Protein AF-A0A4P5VXC1-F1 (afdb_monomer)

Mean predicted aligned error: 10.01 Å

Secondary structure (DSSP, 8-state):
--------------TTSHHHHHHHHHHHHHHHHHHHHHHHHHHHHHHHHHHHHHHHHHHHHHHHHH--SSHHHHHHHHHHHHHHHTT-EETTEE--TTTTTGGGTEEEEEEETTEEEE--SSGGG--EEEEEEEEEEEE-SSHHHHH---EEEEEEEEEEE-S-BSEESS-EEEEEEGGGSPPSSS-TT-------SSS--S-EEEEESSSPP-HHHHHHHHSTTT--S-EETT-EEEEE----HHHHHHHHHHHHH---B--HHHH-SPPPPPTT---SSBTB-EEEEEEEEE-S--S-STT--S-EEEEEEEEEEEEEEEEEE-SSSGGG-EEEEEE--S--TT--B-------------

Foldseek 3Di:
DDDDDDDDDDPDPPPPCPVVVVVVVVVVVVVVLLVVLVVVLVVLLVQLLVQQQVLQAQLQQQLLALQAQDPRSNVSSLVRSQVSQQVGDGSPHRGDCVQQPHPVQKAFAAADPNDGDRDPVGSQRRFKIKGKGKDQFQARDGNCVVPVPGGHMHMYMDMDGHFAFQKFQQFQQKEFAPLLQDADPPPRFFDWQWLFPPQPGRMFGKAWAFDADDQVRNLLSLDPVRRDGMHGFQTKMFGDSDLRLNSLLSVLVVQLVAPAFDDCVQNNDDDDAAVQWNNPDQRGKDKGKHWYWYDPDPDHCRPDDRGHIGTTGQHIFIKIWGTWRSDDDRRRTTTTITTRPPDPPDGTGGHDDDHDDPPPDD

Radius of gyration: 32.58 Å; Cα contacts (8 Å, |Δi|>4): 794; chains: 1; bounding box: 129×48×76 Å

pLDDT: mean 82.81, std 16.38, range [28.0, 97.94]

Nearest PDB structures (foldseek):
  4i2a-assembly1_A  TM=2.677E-01  e=8.966E+00  Mus musculus
  3l57-assembly2_B  TM=2.452E-01  e=6.149E+00  Escherichia coli

Structure (mmCIF, N/CA/C/O backbone):
data_AF-A0A4P5VXC1-F1
#
_entry.id   AF-A0A4P5VXC1-F1
#
loop_
_atom_site.group_PDB
_atom_site.id
_atom_site.type_symbol
_atom_site.label_atom_id
_atom_site.label_alt_id
_atom_site.label_comp_id
_atom_site.label_asym_id
_atom_site.label_entity_id
_atom_site.label_seq_id
_atom_site.pdbx_PDB_ins_code
_atom_site.Cartn_x
_atom_site.Cartn_y
_atom_site.Cartn_z
_atom_site.occupancy
_atom_site.B_iso_or_equiv
_atom_site.auth_seq_id
_atom_site.auth_comp_id
_atom_site.auth_asym_id
_atom_site.auth_atom_id
_atom_site.pdbx_PDB_model_num
ATOM 1 N N . MET A 1 1 ? 104.446 -28.606 -35.673 1.00 43.38 1 MET A N 1
ATOM 2 C CA . MET A 1 1 ? 103.910 -27.833 -34.531 1.00 43.38 1 MET A CA 1
ATOM 3 C C . MET A 1 1 ? 102.874 -26.854 -35.060 1.00 43.38 1 MET A C 1
ATOM 5 O O . MET A 1 1 ? 103.242 -26.127 -35.965 1.00 43.38 1 MET A O 1
ATOM 9 N N . GLN A 1 2 ? 101.663 -26.865 -34.470 1.00 44.91 2 GLN A N 1
ATOM 10 C CA . GLN A 1 2 ? 100.769 -25.703 -34.234 1.00 44.91 2 GLN A CA 1
ATOM 11 C C . GLN A 1 2 ? 100.215 -24.953 -35.471 1.00 44.91 2 GLN A C 1
ATOM 13 O O . GLN A 1 2 ? 100.947 -24.654 -36.395 1.00 44.91 2 GLN A O 1
ATOM 18 N N . HIS A 1 3 ? 98.948 -24.550 -35.594 1.00 41.16 3 HIS A N 1
ATOM 19 C CA . HIS A 1 3 ? 97.736 -24.558 -34.763 1.00 41.16 3 HIS A CA 1
ATOM 20 C C . HIS A 1 3 ? 96.519 -24.480 -35.729 1.00 41.16 3 HIS A C 1
ATOM 22 O O . HIS A 1 3 ? 96.663 -23.949 -36.831 1.00 41.16 3 HIS A O 1
ATOM 28 N N . PRO A 1 4 ? 95.321 -24.968 -35.354 1.00 59.97 4 PRO A N 1
ATOM 29 C CA . PRO A 1 4 ? 94.136 -24.959 -36.213 1.00 59.97 4 PRO A CA 1
ATOM 30 C C . PRO A 1 4 ? 93.458 -23.578 -36.231 1.00 59.97 4 PRO A C 1
ATOM 32 O O . PRO A 1 4 ? 93.187 -22.989 -35.184 1.00 59.97 4 PRO A O 1
ATOM 35 N N . ALA A 1 5 ? 93.150 -23.064 -37.424 1.00 56.25 5 ALA A N 1
ATOM 36 C CA . ALA A 1 5 ? 92.448 -21.795 -37.592 1.00 56.25 5 ALA A CA 1
ATOM 37 C C . ALA A 1 5 ? 90.923 -21.972 -37.446 1.00 56.25 5 ALA A C 1
ATOM 39 O O . ALA A 1 5 ? 90.241 -22.512 -38.312 1.00 56.25 5 ALA A O 1
ATOM 40 N N . SER A 1 6 ? 90.439 -21.495 -36.298 1.00 64.44 6 SER A N 1
ATOM 41 C CA . SER A 1 6 ? 89.069 -21.158 -35.888 1.00 64.44 6 SER A CA 1
ATOM 42 C C . SER A 1 6 ? 88.021 -20.980 -37.005 1.00 64.44 6 SER A C 1
ATOM 44 O O . SER A 1 6 ? 88.058 -20.027 -37.788 1.00 64.44 6 SER A O 1
ATOM 46 N N . ALA A 1 7 ? 87.012 -21.857 -37.004 1.00 61.38 7 ALA A N 1
ATOM 47 C CA . ALA A 1 7 ? 85.788 -21.710 -37.783 1.00 61.38 7 ALA A CA 1
ATOM 48 C C . ALA A 1 7 ? 84.861 -20.663 -37.132 1.00 61.38 7 ALA A C 1
ATOM 50 O O . ALA A 1 7 ? 84.219 -20.910 -36.111 1.00 61.38 7 ALA A O 1
ATOM 51 N N . ARG A 1 8 ? 84.771 -19.474 -37.740 1.00 64.00 8 ARG A N 1
ATOM 52 C CA . ARG A 1 8 ? 83.808 -18.428 -37.360 1.00 64.00 8 ARG A CA 1
ATOM 53 C C . ARG A 1 8 ? 82.380 -18.857 -37.715 1.00 64.00 8 ARG A C 1
ATOM 55 O O . ARG A 1 8 ? 81.972 -18.781 -38.872 1.00 64.00 8 ARG A O 1
ATOM 62 N N . SER A 1 9 ? 81.613 -19.248 -36.698 1.00 67.12 9 SER A N 1
ATOM 63 C CA . SER A 1 9 ? 80.153 -19.386 -36.761 1.00 67.12 9 SER A CA 1
ATOM 64 C C . SER A 1 9 ? 79.517 -18.045 -37.146 1.00 67.12 9 SER A C 1
ATOM 66 O O . SER A 1 9 ? 79.564 -17.073 -36.389 1.00 67.12 9 SER A O 1
ATOM 68 N N . ARG A 1 10 ? 78.950 -17.967 -38.356 1.00 66.19 10 ARG A N 1
ATOM 69 C CA . ARG A 1 10 ? 78.142 -16.825 -38.798 1.00 66.19 10 ARG A CA 1
ATOM 70 C C . ARG A 1 10 ? 76.773 -16.932 -38.134 1.00 66.19 10 ARG A C 1
ATOM 72 O O . ARG A 1 10 ? 75.931 -17.720 -38.553 1.00 66.19 10 ARG A O 1
ATOM 79 N N . ILE A 1 11 ? 76.547 -16.121 -37.105 1.00 66.19 11 ILE A N 1
ATOM 80 C CA . ILE A 1 11 ? 75.220 -15.929 -36.519 1.00 66.19 11 ILE A CA 1
ATOM 81 C C . ILE A 1 11 ? 74.349 -15.253 -37.584 1.00 66.19 11 ILE A C 1
ATOM 83 O O . ILE A 1 11 ? 74.486 -14.060 -37.852 1.00 66.19 11 ILE A O 1
ATOM 87 N N . HIS A 1 12 ? 73.473 -16.022 -38.231 1.00 62.75 12 HIS A N 1
ATOM 88 C CA . HIS A 1 12 ? 72.471 -15.466 -39.133 1.00 62.75 12 HIS A CA 1
ATOM 89 C C . HIS A 1 12 ? 71.509 -14.570 -38.334 1.00 62.75 12 HIS A C 1
ATOM 91 O O . HIS A 1 12 ? 70.908 -15.042 -37.362 1.00 62.75 12 HIS A O 1
ATOM 97 N N . PRO A 1 13 ? 71.323 -13.292 -38.713 1.00 61.12 13 PRO A N 1
ATOM 98 C CA . PRO A 1 13 ? 70.395 -12.413 -38.022 1.00 61.12 13 PRO A CA 1
ATOM 99 C C . PRO A 1 13 ? 68.975 -12.961 -38.194 1.00 61.12 13 PRO A C 1
ATOM 101 O O . PRO A 1 13 ? 68.445 -13.033 -39.303 1.00 61.12 13 PRO A O 1
ATOM 104 N N . ARG A 1 14 ? 68.346 -13.359 -37.083 1.00 59.34 14 ARG A N 1
ATOM 105 C CA . ARG A 1 14 ? 66.947 -13.809 -37.008 1.00 59.34 14 ARG A CA 1
ATOM 106 C C . ARG A 1 14 ? 65.987 -12.632 -37.265 1.00 59.34 14 ARG A C 1
ATOM 108 O O . ARG A 1 14 ? 65.237 -12.230 -36.387 1.00 59.34 14 ARG A O 1
ATOM 115 N N . ARG A 1 15 ? 65.986 -12.074 -38.478 1.00 58.31 15 ARG A N 1
ATOM 116 C CA . ARG A 1 15 ? 65.152 -10.924 -38.889 1.00 58.31 15 ARG A CA 1
ATOM 117 C C . ARG A 1 15 ? 63.722 -11.288 -39.326 1.00 58.31 15 ARG A C 1
ATOM 119 O O . ARG A 1 15 ? 62.987 -10.423 -39.773 1.00 58.31 15 ARG A O 1
ATOM 126 N N . ARG A 1 16 ? 63.296 -12.552 -39.189 1.00 58.03 16 ARG A N 1
ATOM 127 C CA . ARG A 1 16 ? 62.010 -13.057 -39.725 1.00 58.03 16 ARG A CA 1
ATOM 128 C C . ARG A 1 16 ? 60.884 -13.300 -38.708 1.00 58.03 16 ARG A C 1
ATOM 130 O O . ARG A 1 16 ? 59.839 -13.794 -39.105 1.00 58.03 16 ARG A O 1
ATOM 137 N N . ARG A 1 17 ? 61.048 -12.964 -37.420 1.00 61.97 17 ARG A N 1
ATOM 138 C CA . ARG A 1 17 ? 59.999 -13.201 -36.394 1.00 61.97 17 ARG A CA 1
ATOM 139 C C . ARG A 1 17 ? 59.230 -11.955 -35.936 1.00 61.97 17 ARG A C 1
ATOM 141 O O . ARG A 1 17 ? 58.190 -12.102 -35.310 1.00 61.97 17 ARG A O 1
ATOM 148 N N . GLN A 1 18 ? 59.688 -10.749 -36.275 1.00 71.69 18 GLN A N 1
ATOM 149 C CA . GLN A 1 18 ? 59.057 -9.504 -35.808 1.00 71.69 18 GLN A CA 1
ATOM 150 C C . GLN A 1 18 ? 57.679 -9.248 -36.448 1.00 71.69 18 GLN A C 1
ATOM 152 O O . GLN A 1 18 ? 56.786 -8.750 -35.774 1.00 71.69 18 GLN A O 1
ATOM 157 N N . GLY A 1 19 ? 57.464 -9.671 -37.701 1.00 81.62 19 GLY A N 1
ATOM 158 C CA . GLY A 1 19 ? 56.170 -9.499 -38.380 1.00 81.62 19 GLY A CA 1
ATOM 159 C C . GLY A 1 19 ? 55.038 -10.340 -37.780 1.00 81.62 19 GLY A C 1
ATOM 160 O O . GLY A 1 19 ? 53.919 -9.860 -37.649 1.00 81.62 19 GLY A O 1
ATOM 161 N N . SER A 1 20 ? 55.333 -11.569 -37.341 1.00 85.00 20 SER A N 1
ATOM 162 C CA . SER A 1 20 ? 54.317 -12.446 -36.742 1.00 85.00 20 SER A CA 1
ATOM 163 C C . SER A 1 20 ? 53.831 -11.934 -35.385 1.00 85.00 20 SER A C 1
ATOM 165 O O . SER A 1 20 ? 52.662 -12.106 -35.065 1.00 85.00 20 SER A O 1
ATOM 167 N N . ILE A 1 21 ? 54.709 -11.308 -34.595 1.00 90.38 21 ILE A N 1
ATOM 168 C CA . ILE A 1 21 ? 54.348 -10.774 -33.274 1.00 90.38 21 ILE A CA 1
ATOM 169 C C . ILE A 1 21 ? 53.408 -9.577 -33.430 1.00 90.38 21 ILE A C 1
ATOM 171 O O . ILE A 1 21 ? 52.409 -9.504 -32.725 1.00 90.38 21 ILE A O 1
ATOM 175 N N . LEU A 1 22 ? 53.677 -8.681 -34.387 1.00 91.88 22 LEU A N 1
ATOM 176 C CA . LEU A 1 22 ? 52.815 -7.523 -34.639 1.00 91.88 22 LEU A CA 1
ATOM 177 C C . LEU A 1 22 ? 51.395 -7.933 -35.041 1.00 91.88 22 LEU A C 1
ATOM 179 O O . LEU A 1 22 ? 50.440 -7.354 -34.536 1.00 91.88 22 LEU A O 1
ATOM 183 N N . ILE A 1 23 ? 51.255 -8.956 -35.889 1.00 93.94 23 ILE A N 1
ATOM 184 C CA . ILE A 1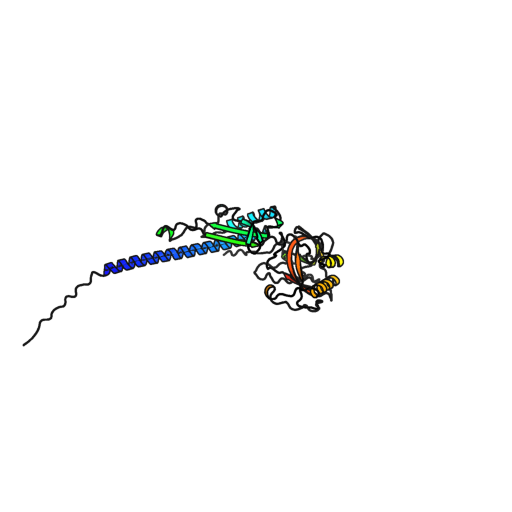 23 ? 49.937 -9.468 -36.292 1.00 93.94 23 ILE A CA 1
ATOM 185 C C . ILE A 1 23 ? 49.191 -10.041 -35.081 1.00 93.94 23 ILE A C 1
ATOM 187 O O . ILE A 1 23 ? 48.030 -9.704 -34.868 1.00 93.94 23 ILE A O 1
ATOM 191 N N . VAL A 1 24 ? 49.856 -10.857 -34.255 1.00 94.50 24 VAL A N 1
ATOM 192 C CA . VAL A 1 24 ? 49.233 -11.441 -33.053 1.00 94.50 24 VAL A CA 1
ATOM 193 C C . VAL A 1 24 ? 48.806 -10.354 -32.065 1.00 94.50 24 VAL A C 1
ATOM 195 O O . VAL A 1 24 ? 47.700 -10.425 -31.534 1.00 94.50 24 VAL A O 1
ATOM 198 N N . VAL A 1 25 ? 49.636 -9.331 -31.845 1.00 96.31 25 VAL A N 1
ATOM 199 C CA . VAL A 1 25 ? 49.304 -8.205 -30.958 1.00 96.31 25 VAL A CA 1
ATOM 200 C C . VAL A 1 25 ? 48.129 -7.398 -31.508 1.00 96.31 25 VAL A C 1
ATOM 202 O O . VAL A 1 25 ? 47.209 -7.105 -30.754 1.00 96.31 25 VAL A O 1
ATOM 205 N N . ALA A 1 26 ? 48.117 -7.086 -32.807 1.00 95.75 26 ALA A N 1
ATOM 206 C CA . ALA A 1 26 ? 47.031 -6.332 -33.429 1.00 95.75 26 ALA A CA 1
ATOM 207 C C . ALA A 1 26 ? 45.688 -7.073 -33.337 1.00 95.75 26 ALA A C 1
ATOM 209 O O . ALA A 1 26 ? 44.684 -6.478 -32.951 1.00 95.75 26 ALA A O 1
ATOM 210 N N . VAL A 1 27 ? 45.677 -8.380 -33.621 1.00 95.88 27 VAL A N 1
ATOM 211 C CA . VAL A 1 27 ? 44.469 -9.211 -33.496 1.00 95.88 27 VAL A CA 1
ATOM 212 C C . VAL A 1 27 ? 44.026 -9.315 -32.038 1.00 95.88 27 VAL A C 1
ATOM 214 O O . VAL A 1 27 ? 42.847 -9.143 -31.749 1.00 95.88 27 VAL A O 1
ATOM 217 N N . SER A 1 28 ? 44.956 -9.541 -31.106 1.00 96.75 28 SER A N 1
ATOM 218 C CA . SER A 1 28 ? 44.625 -9.634 -29.677 1.00 96.75 28 SER A CA 1
ATOM 219 C C . SER A 1 28 ? 44.043 -8.324 -29.151 1.00 96.75 28 SER A C 1
ATOM 221 O O . SER A 1 28 ? 43.061 -8.341 -28.419 1.00 96.75 28 SER A O 1
ATOM 223 N N . LEU A 1 29 ? 44.606 -7.184 -29.560 1.00 96.06 29 LEU A N 1
ATOM 224 C CA . LEU A 1 29 ? 44.094 -5.868 -29.191 1.00 96.06 29 LEU A CA 1
ATOM 225 C C . LEU A 1 29 ? 42.695 -5.625 -29.766 1.00 96.06 29 LEU A C 1
ATOM 227 O O . LEU A 1 29 ? 41.830 -5.146 -29.043 1.00 96.06 29 LEU A O 1
ATOM 231 N N . ALA A 1 30 ? 42.449 -5.994 -31.026 1.00 92.06 30 ALA A N 1
ATOM 232 C CA . ALA A 1 30 ? 41.123 -5.881 -31.631 1.00 92.06 30 ALA A CA 1
ATOM 233 C C . ALA A 1 30 ? 40.076 -6.714 -30.871 1.00 92.06 30 ALA A C 1
ATOM 235 O O . ALA A 1 30 ? 38.985 -6.224 -30.597 1.00 92.06 30 ALA A O 1
ATOM 236 N N . VAL A 1 31 ? 40.427 -7.938 -30.463 1.00 94.94 31 VAL A N 1
ATOM 237 C CA . VAL A 1 31 ? 39.554 -8.787 -29.637 1.00 94.94 31 VAL A CA 1
ATOM 238 C C . VAL A 1 31 ? 39.319 -8.172 -28.254 1.00 94.94 31 VAL A C 1
ATOM 240 O O . VAL A 1 31 ? 38.192 -8.174 -27.772 1.00 94.94 31 VAL A O 1
ATOM 243 N N . LEU A 1 32 ? 40.346 -7.605 -27.615 1.00 95.50 32 LEU A N 1
ATOM 244 C CA . LEU A 1 32 ? 40.181 -6.942 -26.317 1.00 95.50 32 LEU A CA 1
ATOM 245 C C . LEU A 1 32 ? 39.278 -5.706 -26.411 1.00 95.50 32 LEU A C 1
ATOM 247 O O . LEU A 1 32 ? 38.435 -5.511 -25.541 1.00 95.50 32 LEU A O 1
ATOM 251 N N . LEU A 1 33 ? 39.413 -4.904 -27.471 1.00 92.19 33 LEU A N 1
ATOM 252 C CA . LEU A 1 33 ? 38.537 -3.756 -27.725 1.00 92.19 33 LEU A CA 1
ATOM 253 C C . LEU A 1 33 ? 37.095 -4.195 -28.003 1.00 92.19 33 LEU A C 1
ATOM 255 O O . LEU A 1 33 ? 36.167 -3.580 -27.487 1.00 92.19 33 LEU A O 1
ATOM 259 N N . ALA A 1 34 ? 36.911 -5.288 -28.749 1.00 89.94 34 ALA A N 1
ATOM 260 C CA . ALA A 1 34 ? 35.602 -5.893 -28.970 1.00 89.94 34 ALA A CA 1
ATOM 261 C C . ALA A 1 34 ? 34.927 -6.267 -27.644 1.00 89.94 34 ALA A C 1
ATOM 263 O O . ALA A 1 34 ? 33.809 -5.836 -27.369 1.00 89.94 34 ALA A O 1
ATOM 264 N N . VAL A 1 35 ? 35.632 -7.004 -26.782 1.00 94.00 35 VAL A N 1
ATOM 265 C CA . VAL A 1 35 ? 35.114 -7.409 -25.467 1.00 94.00 35 VAL A CA 1
ATOM 266 C C . VAL A 1 35 ? 34.828 -6.196 -24.582 1.00 94.00 35 VAL A C 1
ATOM 268 O O . VAL A 1 35 ? 33.783 -6.150 -23.940 1.00 94.00 35 VAL A O 1
ATOM 271 N N . ALA A 1 36 ? 35.715 -5.197 -24.576 1.00 92.88 36 ALA A N 1
ATOM 272 C CA . ALA A 1 36 ? 35.514 -3.974 -23.807 1.00 92.88 36 ALA A CA 1
ATOM 273 C C . ALA A 1 36 ? 34.263 -3.203 -24.261 1.00 92.88 36 ALA A C 1
ATOM 275 O O . ALA A 1 36 ? 33.499 -2.761 -23.411 1.00 92.88 36 ALA A O 1
ATOM 276 N N . SER A 1 37 ? 34.016 -3.088 -25.571 1.00 90.81 37 SER A N 1
ATOM 277 C CA . SER A 1 37 ? 32.814 -2.415 -26.090 1.00 90.81 37 SER A CA 1
ATOM 278 C C . SER A 1 37 ? 31.519 -3.125 -25.680 1.00 90.81 37 SER A C 1
ATOM 280 O O . SER A 1 37 ? 30.598 -2.493 -25.177 1.00 90.81 37 SER A O 1
ATOM 282 N N . VAL A 1 38 ? 31.478 -4.459 -25.774 1.00 90.88 38 VAL A N 1
ATOM 283 C CA . VAL A 1 38 ? 30.316 -5.242 -25.326 1.00 90.88 38 VAL A CA 1
ATOM 284 C C . VAL A 1 38 ? 30.098 -5.097 -23.818 1.00 90.88 38 VAL A C 1
ATOM 286 O O . VAL A 1 38 ? 28.957 -5.023 -23.375 1.00 90.88 38 VAL A O 1
ATOM 289 N N . ALA A 1 39 ? 31.171 -5.033 -23.024 1.00 94.19 39 ALA A N 1
ATOM 290 C CA . ALA A 1 39 ? 31.065 -4.835 -21.581 1.00 94.19 39 ALA A CA 1
ATOM 291 C C . ALA A 1 39 ? 30.493 -3.452 -21.222 1.00 94.19 39 ALA A C 1
ATOM 293 O O . ALA A 1 39 ? 29.626 -3.370 -20.355 1.00 94.19 39 ALA A O 1
ATOM 294 N N . VAL A 1 40 ? 30.942 -2.389 -21.900 1.00 93.75 40 VAL A N 1
ATOM 295 C CA . VAL A 1 40 ? 30.422 -1.023 -21.705 1.00 93.75 40 VAL A CA 1
ATOM 296 C C . VAL A 1 40 ? 28.944 -0.951 -22.069 1.00 93.75 40 VAL A C 1
ATOM 298 O O . VAL A 1 40 ? 28.148 -0.462 -21.273 1.00 93.75 40 VAL A O 1
ATOM 301 N N . ASP A 1 41 ? 28.564 -1.494 -23.224 1.00 92.19 41 ASP A N 1
ATOM 302 C CA . ASP A 1 41 ? 27.166 -1.491 -23.652 1.00 92.19 41 ASP A CA 1
ATOM 303 C C . ASP A 1 41 ? 26.292 -2.343 -22.732 1.00 92.19 41 ASP A C 1
ATOM 305 O O . ASP A 1 41 ? 25.198 -1.927 -22.374 1.00 92.19 41 ASP A O 1
ATOM 309 N N . GLY A 1 42 ? 26.778 -3.504 -22.284 1.00 92.75 42 GLY A N 1
ATOM 310 C CA . GLY A 1 42 ? 26.065 -4.330 -21.309 1.00 92.75 42 GLY A CA 1
ATOM 311 C C . GLY A 1 42 ? 25.788 -3.578 -20.008 1.00 92.75 42 GLY A C 1
ATOM 312 O O . GLY A 1 42 ? 24.682 -3.641 -19.477 1.00 92.75 42 GLY A O 1
ATOM 313 N N . GLN A 1 43 ? 26.770 -2.820 -19.519 1.00 94.12 43 GLN A N 1
ATOM 314 C CA . GLN A 1 43 ? 26.604 -1.999 -18.323 1.00 94.12 43 GLN A CA 1
ATOM 315 C C . GLN A 1 43 ? 25.627 -0.836 -18.557 1.00 94.12 43 GLN A C 1
ATOM 317 O O . GLN A 1 43 ? 24.827 -0.526 -17.680 1.00 94.12 43 GLN A O 1
ATOM 322 N N . TRP A 1 44 ? 25.650 -0.246 -19.753 1.00 93.25 44 TRP A N 1
ATOM 323 C CA . TRP A 1 44 ? 24.705 0.783 -20.182 1.00 93.25 44 TRP A CA 1
ATOM 324 C C . TRP A 1 44 ? 23.257 0.267 -20.255 1.00 93.25 44 TRP A C 1
ATOM 326 O O . TRP A 1 44 ? 22.356 0.913 -19.730 1.00 93.25 44 TRP A O 1
ATOM 336 N N . PHE A 1 45 ? 23.030 -0.929 -20.813 1.00 93.25 45 PHE A N 1
ATOM 337 C CA . PHE A 1 45 ? 21.707 -1.568 -20.834 1.00 93.25 45 PHE A CA 1
ATOM 338 C C . PHE A 1 45 ? 21.172 -1.846 -19.426 1.00 93.25 45 PHE A C 1
ATOM 340 O O . PHE A 1 45 ? 19.992 -1.627 -19.172 1.00 93.25 45 PHE A O 1
ATOM 347 N N . HIS A 1 46 ? 22.027 -2.313 -18.510 1.00 94.50 46 HIS A N 1
ATOM 348 C CA . HIS A 1 46 ? 21.625 -2.537 -17.120 1.00 94.50 46 HIS A CA 1
ATOM 349 C C . HIS A 1 46 ? 21.239 -1.237 -16.417 1.00 94.50 46 HIS A C 1
ATOM 351 O O . HIS A 1 46 ? 20.202 -1.196 -15.769 1.00 94.50 46 HIS A O 1
ATOM 357 N N . MET A 1 47 ? 22.017 -0.169 -16.606 1.00 95.31 47 MET A N 1
ATOM 358 C CA . MET A 1 47 ? 21.694 1.139 -16.037 1.00 95.31 47 MET A CA 1
ATOM 359 C C . MET A 1 47 ? 20.333 1.647 -16.529 1.00 95.31 47 MET A C 1
ATOM 361 O O . MET A 1 47 ? 19.502 2.045 -15.723 1.00 95.31 47 MET A O 1
ATOM 365 N N . ALA A 1 48 ? 20.066 1.549 -17.833 1.00 94.69 48 ALA A N 1
ATOM 366 C CA . ALA A 1 48 ? 18.777 1.945 -18.393 1.00 94.69 48 ALA A CA 1
ATOM 367 C C . ALA A 1 48 ? 17.615 1.067 -17.911 1.00 94.69 48 ALA A C 1
ATOM 369 O O . ALA A 1 48 ? 16.497 1.548 -17.743 1.00 94.69 48 ALA A O 1
ATOM 370 N N . GLN A 1 49 ? 17.860 -0.225 -17.679 1.00 94.94 49 GLN A N 1
ATOM 371 C CA . GLN A 1 49 ? 16.863 -1.119 -17.099 1.00 94.94 49 GLN A CA 1
ATOM 372 C C . GLN A 1 49 ? 16.520 -0.725 -15.658 1.00 94.94 49 GLN A C 1
ATOM 374 O O . GLN A 1 49 ? 15.340 -0.731 -15.308 1.00 94.94 49 GLN A O 1
ATOM 379 N N . ASP A 1 50 ? 17.526 -0.382 -14.853 1.00 95.25 50 ASP A N 1
ATOM 380 C CA . ASP A 1 50 ? 17.343 0.078 -13.475 1.00 95.25 50 ASP A CA 1
ATOM 381 C C . ASP A 1 50 ? 16.587 1.419 -13.452 1.00 95.25 50 ASP A C 1
ATOM 383 O O . ASP A 1 50 ? 15.600 1.555 -12.735 1.00 95.25 50 ASP A O 1
ATOM 387 N N . GLU A 1 51 ? 16.945 2.365 -14.326 1.00 94.38 51 GLU A N 1
ATOM 388 C CA . GLU A 1 51 ? 16.243 3.650 -14.476 1.00 94.38 51 GLU A CA 1
ATOM 389 C C . GLU A 1 51 ? 14.773 3.469 -14.902 1.00 94.38 51 GLU A C 1
ATOM 391 O O . GLU A 1 51 ? 13.869 4.085 -14.332 1.00 94.38 51 GLU A O 1
ATOM 396 N N . LEU A 1 52 ? 14.493 2.569 -15.855 1.00 95.00 52 LEU A N 1
ATOM 397 C CA . LEU A 1 52 ? 13.119 2.212 -16.226 1.00 95.00 52 LEU A CA 1
ATOM 398 C C . LEU A 1 52 ? 12.367 1.543 -15.068 1.00 95.00 52 LEU A C 1
ATOM 400 O O . LEU A 1 52 ? 11.154 1.730 -14.939 1.00 95.00 52 LEU A O 1
ATOM 404 N N . HIS A 1 53 ? 13.054 0.750 -14.242 1.00 94.75 53 HIS A N 1
ATOM 405 C CA . HIS A 1 53 ? 12.454 0.110 -13.077 1.00 94.75 53 HIS A CA 1
ATOM 406 C C . HIS A 1 53 ? 12.027 1.149 -12.044 1.00 94.75 53 HIS A C 1
ATOM 408 O O . HIS A 1 53 ? 10.843 1.179 -11.696 1.00 94.75 53 HIS A O 1
ATOM 414 N N . ASP A 1 54 ? 12.931 2.052 -11.669 1.00 91.00 54 ASP A N 1
ATOM 415 C CA . ASP A 1 54 ? 12.671 3.149 -10.736 1.00 91.00 54 ASP A CA 1
ATOM 416 C C . ASP A 1 54 ? 11.531 4.051 -11.237 1.00 91.00 54 ASP A C 1
ATOM 418 O O . ASP A 1 54 ? 10.585 4.349 -10.498 1.00 91.00 54 ASP A O 1
ATOM 422 N N . ALA A 1 55 ? 11.549 4.417 -12.525 1.00 93.00 55 ALA A N 1
ATOM 423 C CA . ALA A 1 55 ? 10.481 5.195 -13.149 1.00 93.00 55 ALA A CA 1
ATOM 424 C C . ALA A 1 55 ? 9.133 4.453 -13.114 1.00 93.00 55 ALA A C 1
ATOM 426 O O . ALA A 1 55 ? 8.097 5.048 -12.801 1.00 93.00 55 ALA A O 1
ATOM 427 N N . SER A 1 56 ? 9.129 3.145 -13.398 1.00 94.12 56 SER A N 1
ATOM 428 C CA . SER A 1 56 ? 7.912 2.330 -13.371 1.00 94.12 56 SER A CA 1
ATOM 429 C C . SER A 1 56 ? 7.342 2.178 -11.958 1.00 94.12 56 SER A C 1
ATOM 431 O O . SER A 1 56 ? 6.122 2.237 -11.794 1.00 94.12 56 SER A O 1
ATOM 433 N N . GLU A 1 57 ? 8.189 2.035 -10.933 1.00 89.69 57 GLU A N 1
ATOM 434 C CA . GLU A 1 57 ? 7.771 1.940 -9.531 1.00 89.69 57 GLU A CA 1
ATOM 435 C C . GLU A 1 57 ? 7.175 3.264 -9.052 1.00 89.69 57 GLU A C 1
ATOM 437 O O . GLU A 1 57 ? 6.049 3.289 -8.543 1.00 89.69 57 GLU A O 1
ATOM 442 N N . ALA A 1 58 ? 7.868 4.375 -9.314 1.00 84.69 58 ALA A N 1
ATOM 443 C CA . ALA A 1 58 ? 7.383 5.710 -8.991 1.00 84.69 58 ALA A CA 1
ATOM 444 C C . ALA A 1 58 ? 6.043 6.013 -9.686 1.00 84.69 58 ALA A C 1
ATOM 446 O O . ALA A 1 58 ? 5.117 6.540 -9.059 1.00 84.69 58 ALA A O 1
ATOM 447 N N . ALA A 1 59 ? 5.902 5.644 -10.963 1.00 91.44 59 ALA A N 1
ATOM 448 C CA . ALA A 1 59 ? 4.668 5.827 -11.720 1.00 91.44 59 ALA A CA 1
ATOM 449 C C . ALA A 1 59 ? 3.530 4.938 -11.197 1.00 91.44 59 ALA A C 1
ATOM 451 O O . ALA A 1 59 ? 2.418 5.430 -10.984 1.00 91.44 59 ALA A O 1
ATOM 452 N N . ALA A 1 60 ? 3.794 3.651 -10.937 1.00 92.75 60 ALA A N 1
ATOM 453 C CA . ALA A 1 60 ? 2.804 2.723 -10.390 1.00 92.75 60 ALA A CA 1
ATOM 454 C C . ALA A 1 60 ? 2.279 3.220 -9.043 1.00 92.75 60 ALA A C 1
ATOM 456 O O . ALA A 1 60 ? 1.071 3.237 -8.805 1.00 92.75 60 ALA A O 1
ATOM 457 N N . GLN A 1 61 ? 3.176 3.703 -8.191 1.00 84.75 61 GLN A N 1
ATOM 458 C CA . GLN A 1 61 ? 2.844 4.296 -6.909 1.00 84.75 61 GLN A CA 1
ATOM 459 C C . GLN A 1 61 ? 2.029 5.589 -7.041 1.00 84.75 61 GLN A C 1
ATOM 461 O O . GLN A 1 61 ? 1.020 5.758 -6.356 1.00 84.75 61 GLN A O 1
ATOM 466 N N . ALA A 1 62 ? 2.417 6.507 -7.925 1.00 85.00 62 ALA A N 1
ATOM 467 C CA . ALA A 1 62 ? 1.662 7.740 -8.137 1.00 85.00 62 ALA A CA 1
ATOM 468 C C . ALA A 1 62 ? 0.246 7.468 -8.668 1.00 85.00 62 ALA A C 1
ATOM 470 O O . ALA A 1 62 ? -0.712 8.121 -8.236 1.00 85.00 62 ALA A O 1
ATOM 471 N N . ALA A 1 63 ? 0.101 6.474 -9.546 1.00 91.25 63 ALA A N 1
ATOM 472 C CA . ALA A 1 63 ? -1.198 5.992 -9.989 1.00 91.25 63 ALA A CA 1
ATOM 473 C C . ALA A 1 63 ? -1.989 5.342 -8.853 1.00 91.25 63 ALA A C 1
ATOM 475 O O . ALA A 1 63 ? -3.162 5.664 -8.681 1.00 91.25 63 ALA A O 1
ATOM 476 N N . ALA A 1 64 ? -1.356 4.502 -8.034 1.00 87.00 64 ALA A N 1
ATOM 477 C CA . ALA A 1 64 ? -1.989 3.873 -6.879 1.00 87.00 64 ALA A CA 1
ATOM 478 C C . ALA A 1 64 ? -2.600 4.904 -5.915 1.00 87.00 64 ALA A C 1
ATOM 480 O O . ALA A 1 64 ? -3.708 4.701 -5.420 1.00 87.00 64 ALA A O 1
ATOM 481 N N . VAL A 1 65 ? -1.935 6.048 -5.719 1.00 79.12 65 VAL A N 1
ATOM 482 C CA . VAL A 1 65 ? -2.457 7.175 -4.926 1.00 79.12 65 VAL A CA 1
ATOM 483 C C . VAL A 1 65 ? -3.653 7.867 -5.597 1.00 79.12 65 VAL A C 1
ATOM 485 O O . VAL A 1 65 ? -4.493 8.448 -4.914 1.00 79.12 65 VAL A O 1
ATOM 488 N N . GLY A 1 66 ? -3.735 7.847 -6.928 1.00 83.81 66 GLY A N 1
ATOM 489 C CA . GLY A 1 66 ? -4.865 8.404 -7.674 1.00 83.81 66 GLY A CA 1
ATOM 490 C C . GLY A 1 66 ? -6.130 7.542 -7.640 1.00 83.81 66 GLY A C 1
ATOM 491 O O . GLY A 1 66 ? -7.197 8.051 -7.971 1.00 83.81 66 GLY A O 1
ATOM 492 N N . MET A 1 67 ? -6.033 6.269 -7.242 1.00 85.38 67 MET A N 1
ATOM 493 C CA . MET A 1 67 ? -7.178 5.358 -7.196 1.00 85.38 67 MET A CA 1
ATOM 494 C C . MET A 1 67 ? -8.036 5.598 -5.948 1.00 85.38 67 MET A C 1
ATOM 496 O O . MET A 1 67 ? -7.611 5.336 -4.823 1.00 85.38 67 MET A O 1
ATOM 500 N N . ASP A 1 68 ? -9.274 6.044 -6.159 1.00 76.81 68 ASP A N 1
ATOM 501 C CA . ASP A 1 68 ? -10.261 6.327 -5.106 1.00 76.81 68 ASP A CA 1
ATOM 502 C C . ASP A 1 68 ? -11.508 5.421 -5.169 1.00 76.81 68 ASP A C 1
ATOM 504 O O . ASP A 1 68 ? -12.467 5.629 -4.432 1.00 76.81 68 ASP A O 1
ATOM 508 N N . GLY A 1 69 ? -11.509 4.418 -6.054 1.00 79.88 69 GLY A N 1
ATOM 509 C CA . GLY A 1 69 ? -12.660 3.538 -6.271 1.00 79.88 69 GLY A CA 1
ATOM 510 C C . GLY A 1 69 ? -13.761 4.133 -7.161 1.00 79.88 69 GLY A C 1
ATOM 511 O O . GLY A 1 69 ? -14.822 3.525 -7.304 1.00 79.88 69 GLY A O 1
ATOM 512 N N . THR A 1 70 ? -13.537 5.296 -7.784 1.00 84.50 70 THR A N 1
ATOM 513 C CA . THR A 1 70 ? -14.445 5.937 -8.749 1.00 84.50 70 THR A CA 1
ATOM 514 C C . THR A 1 70 ? -13.857 5.943 -10.163 1.00 84.50 70 THR A C 1
ATOM 516 O O . THR A 1 70 ? -12.645 5.849 -10.360 1.00 84.50 70 THR A O 1
ATOM 519 N N . SER A 1 71 ? -14.700 6.112 -11.190 1.00 90.62 71 SER A N 1
ATOM 520 C CA . SER A 1 71 ? -14.222 6.260 -12.575 1.00 90.62 71 SER A CA 1
ATOM 521 C C . SER A 1 71 ? -13.299 7.474 -12.751 1.00 90.62 71 SER A C 1
ATOM 523 O O . SER A 1 71 ? -12.367 7.420 -13.550 1.00 90.62 71 SER A O 1
ATOM 525 N N . ALA A 1 72 ? -13.534 8.560 -12.002 1.00 88.56 72 ALA A N 1
ATOM 526 C CA . ALA A 1 72 ? -12.684 9.750 -12.023 1.00 88.56 72 ALA A CA 1
ATOM 527 C C . ALA A 1 72 ? -11.315 9.490 -11.369 1.00 88.56 72 ALA A C 1
ATOM 529 O O . ALA A 1 72 ? -10.299 9.999 -11.850 1.00 88.56 72 ALA A O 1
ATOM 530 N N . GLY A 1 73 ? -11.267 8.651 -10.330 1.00 86.44 73 GLY A N 1
ATOM 531 C CA . GLY A 1 73 ? -10.020 8.179 -9.733 1.00 86.44 73 GLY A CA 1
ATOM 532 C C . GLY A 1 73 ? -9.185 7.343 -10.691 1.00 86.44 73 GLY A C 1
ATOM 533 O O . GLY A 1 73 ? -7.981 7.547 -10.775 1.00 86.44 73 GLY A O 1
ATOM 534 N N . LEU A 1 74 ? -9.798 6.468 -11.499 1.00 91.12 74 LEU A N 1
ATOM 535 C CA . LEU A 1 74 ? -9.052 5.703 -12.513 1.00 91.12 74 LEU A CA 1
ATOM 536 C C . LEU A 1 74 ? -8.370 6.620 -13.542 1.00 91.12 74 LEU A C 1
ATOM 538 O O . LEU A 1 74 ? -7.212 6.401 -13.897 1.00 91.12 74 LEU A O 1
ATOM 542 N N . VAL A 1 75 ? -9.060 7.677 -13.985 1.00 93.81 75 VAL A N 1
ATOM 543 C CA . VAL A 1 75 ? -8.471 8.696 -14.872 1.00 93.81 75 VAL A CA 1
ATOM 544 C C . VAL A 1 75 ? -7.344 9.435 -14.152 1.00 93.81 75 VAL A C 1
ATOM 546 O O . VAL A 1 75 ? -6.245 9.552 -14.687 1.00 93.81 75 VAL A O 1
ATOM 549 N N . THR A 1 76 ? -7.581 9.865 -12.910 1.00 89.56 76 THR A N 1
ATOM 550 C CA . THR A 1 76 ? -6.580 10.554 -12.081 1.00 89.56 76 THR A CA 1
ATOM 551 C C . THR A 1 76 ? -5.334 9.695 -11.864 1.00 89.56 76 THR A C 1
ATOM 553 O O . THR A 1 76 ? -4.220 10.212 -11.921 1.00 89.56 76 THR A O 1
ATOM 556 N N . ALA A 1 77 ? -5.499 8.388 -11.652 1.00 90.94 77 ALA A N 1
ATOM 557 C CA . ALA A 1 77 ? -4.413 7.429 -11.512 1.00 90.94 77 ALA A CA 1
ATOM 558 C C . ALA A 1 77 ? -3.537 7.393 -12.770 1.00 90.94 77 ALA A C 1
ATOM 560 O O . ALA A 1 77 ? -2.327 7.592 -12.670 1.00 90.94 77 ALA A O 1
ATOM 561 N N . LYS A 1 78 ? -4.138 7.236 -13.958 1.00 95.06 78 LYS A N 1
ATOM 562 C CA . LYS A 1 78 ? -3.391 7.265 -15.226 1.00 95.06 78 LYS A CA 1
ATOM 563 C C . LYS A 1 78 ? -2.683 8.598 -15.449 1.00 95.06 78 LYS A C 1
ATOM 565 O O . LYS A 1 78 ? -1.490 8.606 -15.730 1.00 95.06 78 LYS A O 1
ATOM 570 N N . THR A 1 79 ? -3.372 9.722 -15.237 1.00 94.81 79 THR A N 1
ATOM 571 C CA . THR A 1 79 ? -2.773 11.062 -15.364 1.00 94.81 79 THR A CA 1
ATOM 572 C C . THR A 1 79 ? -1.579 11.252 -14.426 1.00 94.81 79 THR A C 1
ATOM 574 O O . THR A 1 79 ? -0.587 11.864 -14.812 1.00 94.81 79 THR A O 1
ATOM 577 N N . ARG A 1 80 ? -1.640 10.719 -13.200 1.00 91.56 80 ARG A N 1
ATOM 578 C CA . ARG A 1 80 ? -0.525 10.788 -12.246 1.00 91.56 80 ARG A CA 1
ATOM 579 C C . ARG A 1 80 ? 0.653 9.909 -12.648 1.00 91.56 80 ARG A C 1
ATOM 581 O O . ARG A 1 80 ? 1.777 10.387 -12.561 1.00 91.56 80 ARG A O 1
ATOM 588 N N . ALA A 1 81 ? 0.420 8.669 -13.085 1.00 94.31 81 ALA A N 1
ATOM 589 C CA . ALA A 1 81 ? 1.497 7.831 -13.620 1.00 94.31 81 ALA A CA 1
ATOM 590 C C . ALA A 1 81 ? 2.172 8.507 -14.815 1.00 94.31 81 ALA A C 1
ATOM 592 O O . ALA A 1 81 ? 3.394 8.597 -14.838 1.00 94.31 81 ALA A O 1
ATOM 593 N N . HIS A 1 82 ? 1.379 9.042 -15.746 1.00 95.19 82 HIS A N 1
ATOM 594 C CA . HIS A 1 82 ? 1.880 9.766 -16.909 1.00 95.19 82 HIS A CA 1
ATOM 595 C C . HIS A 1 82 ? 2.820 10.914 -16.513 1.00 95.19 82 HIS A C 1
ATOM 597 O O . HIS A 1 82 ? 3.967 10.944 -16.947 1.00 95.19 82 HIS A O 1
ATOM 603 N N . ALA A 1 83 ? 2.375 11.791 -15.607 1.00 92.44 83 ALA A N 1
ATOM 604 C CA . ALA A 1 83 ? 3.180 12.918 -15.142 1.00 92.44 83 ALA A CA 1
ATOM 605 C C . ALA A 1 83 ? 4.492 12.493 -14.458 1.00 92.44 83 ALA A C 1
ATOM 607 O O . ALA A 1 83 ? 5.458 13.249 -14.477 1.00 92.44 83 ALA A O 1
ATOM 608 N N . ILE A 1 84 ? 4.537 11.307 -13.836 1.00 92.81 84 ILE A N 1
ATOM 609 C CA . ILE A 1 84 ? 5.783 10.759 -13.291 1.00 92.81 84 ILE A CA 1
ATOM 610 C C . ILE A 1 84 ? 6.680 10.213 -14.400 1.00 92.81 84 ILE A C 1
ATOM 612 O O . ILE A 1 84 ? 7.880 10.449 -14.353 1.00 92.81 84 ILE A O 1
ATOM 616 N N . VAL A 1 85 ? 6.142 9.524 -15.406 1.00 94.38 85 VAL A N 1
ATOM 617 C CA . VAL A 1 85 ? 6.956 9.021 -16.525 1.00 94.38 85 VAL A CA 1
ATOM 618 C C . VAL A 1 85 ? 7.652 10.177 -17.253 1.00 94.38 85 VAL A C 1
ATOM 620 O O . VAL A 1 85 ? 8.862 10.112 -17.429 1.00 94.38 85 VAL A O 1
ATOM 623 N N . GLU A 1 86 ? 6.939 11.263 -17.573 1.00 93.62 86 GLU A N 1
ATOM 624 C CA . GLU A 1 86 ? 7.485 12.410 -18.329 1.00 93.62 86 GLU A CA 1
ATOM 625 C C . GLU A 1 86 ? 8.629 13.166 -17.624 1.00 93.62 86 GLU A C 1
ATOM 627 O O . GLU A 1 86 ? 9.386 13.881 -18.279 1.00 93.62 86 GLU A O 1
ATOM 632 N N . VAL A 1 87 ? 8.759 13.052 -16.296 1.00 93.44 87 VAL A N 1
ATOM 633 C CA . VAL A 1 87 ? 9.841 13.713 -15.534 1.00 93.44 87 VAL A CA 1
ATOM 634 C C . VAL A 1 87 ? 11.055 12.814 -15.298 1.00 93.44 87 VAL A C 1
ATOM 636 O O . VAL A 1 87 ? 12.023 13.266 -14.690 1.00 93.44 87 VAL A O 1
ATOM 639 N N . ASN A 1 88 ? 10.998 11.553 -15.732 1.00 93.38 88 ASN A N 1
ATOM 640 C CA . ASN A 1 88 ? 12.094 10.600 -15.610 1.00 93.38 88 ASN A CA 1
ATOM 641 C C . ASN A 1 88 ? 12.850 10.442 -16.936 1.00 93.38 88 ASN A C 1
ATOM 643 O O . ASN A 1 88 ? 12.362 10.774 -18.019 1.00 93.38 88 ASN A O 1
ATOM 647 N N . GLU A 1 89 ? 14.059 9.903 -16.835 1.00 94.69 89 GLU A N 1
ATOM 648 C CA . GLU A 1 89 ? 14.944 9.618 -17.962 1.00 94.69 89 GLU A CA 1
ATOM 649 C C . GLU A 1 89 ? 15.398 8.156 -17.891 1.00 94.69 89 GLU A C 1
ATOM 651 O O . GLU A 1 89 ? 15.465 7.583 -16.804 1.00 94.69 89 GLU A O 1
ATOM 656 N N . ALA A 1 90 ? 15.724 7.564 -19.040 1.00 93.81 90 ALA A N 1
ATOM 657 C CA . ALA A 1 90 ? 16.455 6.301 -19.112 1.00 93.81 90 ALA A CA 1
ATOM 658 C C . ALA A 1 90 ? 17.532 6.380 -20.197 1.00 93.81 90 ALA A C 1
ATOM 660 O O . ALA A 1 90 ? 17.300 6.894 -21.293 1.00 93.81 90 ALA A O 1
ATOM 661 N N . GLY A 1 91 ? 18.741 5.915 -19.891 1.00 91.50 91 GLY A N 1
ATOM 662 C CA . GLY A 1 91 ? 19.906 6.071 -20.757 1.00 91.50 91 GLY A CA 1
ATOM 663 C C . GLY A 1 91 ? 20.199 7.535 -21.096 1.00 91.50 91 GLY A C 1
ATOM 664 O O . GLY A 1 91 ? 20.611 7.842 -22.214 1.00 91.50 91 GLY A O 1
ATOM 665 N N . GLY A 1 92 ? 19.923 8.460 -20.171 1.00 91.38 92 GLY A N 1
ATOM 666 C CA . GLY A 1 92 ? 20.093 9.902 -20.386 1.00 91.38 92 GLY A CA 1
ATOM 667 C C . GLY A 1 92 ? 19.178 10.515 -21.454 1.00 91.38 92 GLY A C 1
ATOM 668 O O . GLY A 1 92 ? 19.479 11.597 -21.958 1.00 91.38 92 GLY A O 1
ATOM 669 N N . SER A 1 93 ? 18.097 9.827 -21.836 1.00 91.50 93 SER A N 1
ATOM 670 C CA . SER A 1 93 ? 17.043 10.367 -22.697 1.00 91.50 93 SER A CA 1
ATOM 671 C C . SER A 1 93 ? 15.738 10.496 -21.905 1.00 91.50 93 SER A C 1
ATOM 673 O O . SER A 1 93 ? 15.392 9.563 -21.176 1.00 91.50 93 SER A O 1
ATOM 675 N N . PRO A 1 94 ? 14.993 11.607 -22.046 1.00 93.75 94 PRO A N 1
ATOM 676 C CA . PRO A 1 94 ? 13.665 11.735 -21.455 1.00 93.75 94 PRO A CA 1
ATOM 677 C C . PRO A 1 94 ? 12.736 10.617 -21.918 1.00 93.75 94 PRO A C 1
ATOM 679 O O . PRO A 1 94 ? 12.720 10.264 -23.100 1.00 93.75 94 PRO A O 1
ATOM 682 N N . LEU A 1 95 ? 11.950 10.078 -20.989 1.00 92.94 95 LEU A N 1
ATOM 683 C CA . LEU A 1 95 ? 10.943 9.075 -21.305 1.00 92.94 95 LEU A CA 1
ATOM 684 C C . LEU A 1 95 ? 9.755 9.729 -22.026 1.00 92.94 95 LEU A C 1
ATOM 686 O O . LEU A 1 95 ? 9.105 10.625 -21.492 1.00 92.94 95 LEU A O 1
ATOM 690 N N . ASP A 1 96 ? 9.445 9.251 -23.232 1.00 92.38 96 ASP A N 1
ATOM 691 C CA . ASP A 1 96 ? 8.234 9.624 -23.968 1.00 92.38 96 ASP A CA 1
ATOM 692 C C . ASP A 1 96 ? 7.131 8.600 -23.681 1.00 92.38 96 ASP A C 1
ATOM 694 O O . ASP A 1 96 ? 7.160 7.472 -24.174 1.00 92.38 96 ASP A O 1
ATOM 698 N N . TYR A 1 97 ? 6.147 8.989 -22.872 1.00 88.94 97 TYR A N 1
ATOM 699 C CA . TYR A 1 97 ? 5.053 8.110 -22.463 1.00 88.94 97 TYR A CA 1
ATOM 700 C C . TYR A 1 97 ? 4.308 7.474 -23.643 1.00 88.94 97 TYR A C 1
ATOM 702 O O . TYR A 1 97 ? 3.997 6.284 -23.585 1.00 88.94 97 TYR A O 1
ATOM 710 N N . GLU A 1 98 ? 4.060 8.219 -24.723 1.00 90.56 98 GLU A N 1
ATOM 711 C CA . GLU A 1 98 ? 3.348 7.698 -25.896 1.00 90.56 98 GLU A CA 1
ATOM 712 C C . GLU A 1 98 ? 4.197 6.660 -26.638 1.00 90.56 98 GLU A C 1
ATOM 714 O O . GLU A 1 98 ? 3.694 5.605 -27.035 1.00 90.56 98 GLU A O 1
ATOM 719 N N . ALA A 1 99 ? 5.505 6.908 -26.760 1.00 83.69 99 ALA A N 1
ATOM 720 C CA . ALA A 1 99 ? 6.440 5.960 -27.366 1.00 83.69 99 ALA A CA 1
ATOM 721 C C . ALA A 1 99 ? 6.595 4.669 -26.541 1.00 83.69 99 ALA A C 1
ATOM 723 O O . ALA A 1 99 ? 6.792 3.594 -27.109 1.00 83.69 99 ALA A O 1
ATOM 724 N N . LEU A 1 100 ? 6.452 4.759 -25.214 1.00 81.44 100 LEU A N 1
ATOM 725 C CA . LEU A 1 100 ? 6.563 3.636 -24.275 1.00 81.44 100 LEU A CA 1
ATOM 726 C C . LEU A 1 100 ? 5.261 2.824 -24.124 1.00 81.44 100 LEU A C 1
ATOM 728 O O . LEU A 1 100 ? 5.195 1.916 -23.294 1.00 81.44 100 LEU A O 1
ATOM 732 N N . GLY A 1 101 ? 4.226 3.125 -24.918 1.00 82.44 101 GLY A N 1
ATOM 733 C CA . GLY A 1 101 ? 2.954 2.393 -24.942 1.00 82.44 101 GLY A CA 1
ATOM 734 C C . GLY A 1 101 ? 1.738 3.182 -24.446 1.00 82.44 101 GLY A C 1
ATOM 735 O O . GLY A 1 101 ? 0.635 2.629 -24.420 1.00 82.44 101 GLY A O 1
ATOM 736 N N . GLY A 1 102 ? 1.910 4.450 -24.065 1.00 89.94 102 GLY A N 1
ATOM 737 C CA . GLY A 1 102 ? 0.835 5.362 -23.678 1.00 89.94 102 GLY A CA 1
ATOM 738 C C . GLY A 1 102 ? -0.073 4.779 -22.594 1.00 89.94 102 GLY A C 1
ATOM 739 O O . GLY A 1 102 ? 0.372 4.126 -21.651 1.00 89.94 102 GLY A O 1
ATOM 740 N N . ASP A 1 103 ? -1.386 4.930 -22.760 1.00 89.88 103 ASP A N 1
ATOM 741 C CA . ASP A 1 103 ? -2.391 4.402 -21.826 1.00 89.88 103 ASP A CA 1
ATOM 742 C C . ASP A 1 103 ? -2.370 2.881 -21.620 1.00 89.88 103 ASP A C 1
ATOM 744 O O . ASP A 1 103 ? -2.977 2.406 -20.652 1.00 89.88 103 ASP A O 1
ATOM 748 N N . ALA A 1 104 ? -1.707 2.123 -22.502 1.00 89.44 104 ALA A N 1
ATOM 749 C CA . ALA A 1 104 ? -1.508 0.684 -22.349 1.00 89.44 104 ALA A CA 1
ATOM 750 C C . ALA A 1 104 ? -0.327 0.347 -21.423 1.00 89.44 104 ALA A C 1
ATOM 752 O O . ALA A 1 104 ? -0.290 -0.756 -20.872 1.00 89.44 104 ALA A O 1
ATOM 753 N N . ALA A 1 105 ? 0.598 1.289 -21.207 1.00 93.19 105 ALA A N 1
ATOM 754 C CA . ALA A 1 105 ? 1.680 1.150 -20.239 1.00 93.19 105 ALA A CA 1
ATOM 755 C C . ALA A 1 105 ? 1.146 1.124 -18.798 1.00 93.19 105 ALA A C 1
ATOM 757 O O . ALA A 1 105 ? 1.734 0.459 -17.948 1.00 93.19 105 ALA A O 1
ATOM 758 N N . VAL A 1 106 ? 0.018 1.798 -18.526 1.00 95.62 106 VAL A N 1
ATOM 759 C CA . VAL A 1 106 ? -0.626 1.870 -17.203 1.00 95.62 106 VAL A CA 1
ATOM 760 C C . VAL A 1 106 ? -1.908 1.041 -17.180 1.00 95.62 106 VAL A C 1
ATOM 762 O O . VAL A 1 106 ? -2.983 1.478 -17.605 1.00 95.62 106 VAL A O 1
ATOM 765 N N . GLN A 1 107 ? -1.806 -0.158 -16.618 1.00 96.12 107 GLN A N 1
ATOM 766 C CA . GLN A 1 107 ? -2.923 -1.079 -16.448 1.00 96.12 107 GLN A CA 1
ATOM 767 C C . GLN A 1 107 ? -3.471 -0.981 -15.024 1.00 96.12 107 GLN A C 1
ATOM 769 O O . GLN A 1 107 ? -2.718 -0.997 -14.051 1.00 96.12 107 GLN A O 1
ATOM 774 N N . LEU A 1 108 ? -4.794 -0.911 -14.898 1.00 93.81 108 LEU A N 1
ATOM 775 C CA . LEU A 1 108 ? -5.500 -0.858 -13.617 1.00 93.81 108 LEU A CA 1
ATOM 776 C C . LEU A 1 108 ? -6.298 -2.154 -13.441 1.00 93.81 108 LEU A C 1
ATOM 778 O O . LEU A 1 108 ? -6.919 -2.648 -14.381 1.00 93.81 108 LEU A O 1
ATOM 782 N N . GLY A 1 109 ? -6.275 -2.741 -12.253 1.00 92.50 109 GLY A N 1
ATOM 783 C CA . GLY A 1 109 ? -6.900 -4.040 -12.037 1.00 92.50 109 GLY A CA 1
ATOM 784 C C . GLY A 1 109 ? -6.765 -4.535 -10.613 1.00 92.50 109 GLY A C 1
ATOM 785 O O . GLY A 1 109 ? -6.770 -3.753 -9.669 1.00 92.50 109 GLY A O 1
ATOM 786 N N . ARG A 1 110 ? -6.658 -5.848 -10.437 1.00 87.81 110 ARG A N 1
ATOM 787 C CA . ARG A 1 110 ? -6.574 -6.496 -9.123 1.00 87.81 110 ARG A CA 1
ATOM 788 C C . ARG A 1 110 ? -5.569 -7.632 -9.122 1.00 87.81 110 ARG A C 1
ATOM 790 O O . ARG A 1 110 ? -5.219 -8.158 -10.174 1.00 87.81 110 ARG A O 1
ATOM 797 N N . ILE A 1 111 ? -5.137 -8.030 -7.930 1.00 83.44 111 ILE A N 1
ATOM 798 C CA . ILE A 1 111 ? -4.312 -9.224 -7.749 1.00 83.44 111 ILE A CA 1
ATOM 799 C C . ILE A 1 111 ? -5.216 -10.407 -7.396 1.00 83.44 111 ILE A C 1
ATOM 801 O O . ILE A 1 111 ? -5.955 -10.353 -6.413 1.00 83.44 111 ILE A O 1
ATOM 805 N N . VAL A 1 112 ? -5.162 -11.469 -8.197 1.00 82.44 112 VAL A N 1
ATOM 806 C CA . VAL A 1 112 ? -5.857 -12.742 -7.963 1.00 82.44 112 VAL A CA 1
ATOM 807 C C . VAL A 1 112 ? -4.796 -13.832 -7.945 1.00 82.44 112 VAL A C 1
ATOM 809 O O . VAL A 1 112 ? -4.074 -13.997 -8.921 1.00 82.44 112 VAL A O 1
ATOM 812 N N . ASP A 1 113 ? -4.660 -14.529 -6.817 1.00 80.38 113 ASP A N 1
ATOM 813 C CA . ASP A 1 113 ? -3.679 -15.610 -6.639 1.00 80.38 113 ASP A CA 1
ATOM 814 C C . ASP A 1 113 ? -2.224 -15.201 -6.960 1.00 80.38 113 ASP A C 1
ATOM 816 O O . ASP A 1 113 ? -1.437 -15.980 -7.488 1.00 80.38 113 ASP A O 1
ATOM 820 N N . GLY A 1 114 ? -1.861 -13.951 -6.644 1.00 76.19 114 GLY A N 1
ATOM 821 C CA . GLY A 1 114 ? -0.529 -13.384 -6.908 1.00 76.19 114 GLY A CA 1
ATOM 822 C C . GLY A 1 114 ? -0.340 -12.821 -8.321 1.00 76.19 114 GLY A C 1
ATOM 823 O O . GLY A 1 114 ? 0.644 -12.123 -8.576 1.00 76.19 114 GLY A O 1
ATOM 824 N N . GLU A 1 115 ? -1.300 -13.036 -9.220 1.00 87.06 115 GLU A N 1
ATOM 825 C CA . GLU A 1 115 ? -1.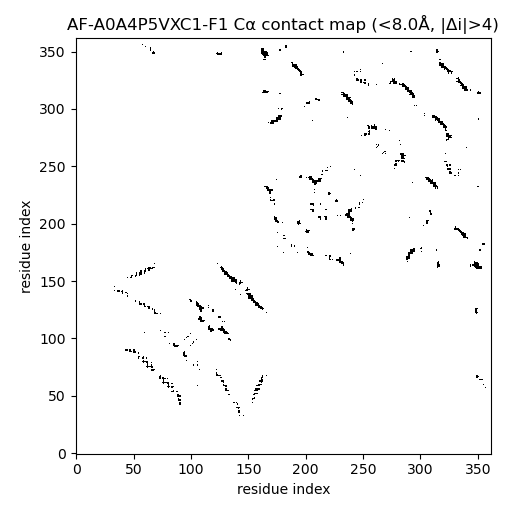254 -12.531 -10.588 1.00 87.06 115 GLU A CA 1
ATOM 826 C C . GLU A 1 115 ? -2.069 -11.256 -10.769 1.00 87.06 115 GLU A C 1
ATOM 828 O O . GLU A 1 115 ? -3.150 -11.089 -10.203 1.00 87.06 115 GLU A O 1
ATOM 833 N N . PHE A 1 116 ? -1.542 -10.343 -11.586 1.00 89.88 116 PHE A N 1
ATOM 834 C CA . PHE A 1 116 ? -2.256 -9.129 -11.960 1.00 89.88 116 PHE A CA 1
ATOM 835 C C . PHE A 1 116 ? -3.277 -9.445 -13.049 1.00 89.88 116 PHE A C 1
ATOM 837 O O . PHE A 1 116 ? -2.930 -9.958 -14.112 1.00 89.88 116 PHE A O 1
ATOM 844 N N . VAL A 1 117 ? -4.532 -9.099 -12.784 1.00 94.06 117 VAL A N 1
ATOM 845 C CA . VAL A 1 117 ? -5.645 -9.220 -13.721 1.00 94.06 117 VAL A CA 1
ATOM 846 C C . VAL A 1 117 ? -6.217 -7.828 -13.938 1.00 94.06 117 VAL A C 1
ATOM 848 O O . VAL A 1 117 ? -6.709 -7.208 -12.993 1.00 94.06 117 VAL A O 1
ATOM 851 N N . GLU A 1 118 ? -6.151 -7.341 -15.176 1.00 94.62 118 GLU A N 1
ATOM 852 C CA . GLU A 1 118 ? -6.783 -6.080 -15.559 1.00 94.62 118 GLU A CA 1
ATOM 853 C C . GLU A 1 118 ? -8.302 -6.185 -15.346 1.00 94.62 118 GLU A C 1
ATOM 855 O O . GLU A 1 118 ? -8.956 -7.100 -15.849 1.00 94.62 118 GLU A O 1
ATOM 860 N N . ASP A 1 119 ? -8.858 -5.274 -14.550 1.00 90.19 119 ASP A N 1
ATOM 861 C CA . ASP A 1 119 ? -10.281 -5.255 -14.203 1.00 90.19 119 ASP A CA 1
ATOM 862 C C . ASP A 1 119 ? -10.699 -3.822 -13.873 1.00 90.19 119 ASP A C 1
ATOM 864 O O . ASP A 1 119 ? -10.683 -3.384 -12.725 1.00 90.19 119 ASP A O 1
ATOM 868 N N . VAL A 1 120 ? -11.052 -3.083 -14.922 1.00 88.50 120 VAL A N 1
ATOM 869 C CA . VAL A 1 120 ? -11.571 -1.707 -14.839 1.00 88.50 120 VAL A CA 1
ATOM 870 C C . VAL A 1 120 ? -13.090 -1.644 -15.004 1.00 88.50 120 VAL A C 1
ATOM 872 O O . VAL A 1 120 ? -13.660 -0.562 -15.127 1.00 88.50 120 VAL A O 1
ATOM 875 N N . SER A 1 121 ? -13.755 -2.806 -15.042 1.00 90.88 121 SER A N 1
ATOM 876 C CA . SER A 1 121 ? -15.204 -2.907 -15.262 1.00 90.88 121 SER A CA 1
ATOM 877 C C . SER A 1 121 ? -16.012 -2.287 -14.121 1.00 90.88 121 SER A C 1
ATOM 879 O O . SER A 1 121 ? -17.090 -1.734 -14.334 1.00 90.88 121 SER A O 1
ATOM 881 N N . ASP A 1 122 ? -15.455 -2.357 -12.916 1.00 86.31 122 ASP A N 1
ATOM 882 C CA . ASP A 1 122 ? -15.965 -1.759 -11.697 1.00 86.31 122 ASP A CA 1
ATOM 883 C C . ASP A 1 122 ? -14.794 -1.036 -11.019 1.00 86.31 122 ASP A C 1
ATOM 885 O O . ASP A 1 122 ? -13.876 -1.706 -10.539 1.00 86.31 122 ASP A O 1
ATOM 889 N N . PRO A 1 123 ? -14.786 0.309 -10.975 1.00 86.75 123 PRO A N 1
ATOM 890 C CA . PRO A 1 123 ? -13.710 1.067 -10.346 1.00 86.75 123 PRO A CA 1
ATOM 891 C C . PRO A 1 123 ? -13.435 0.669 -8.892 1.00 86.75 123 PRO A C 1
ATOM 893 O O . PRO A 1 123 ? -12.298 0.783 -8.446 1.00 86.75 123 PRO A O 1
ATOM 896 N N . LYS A 1 124 ? -14.426 0.118 -8.176 1.00 81.06 124 LYS A N 1
ATOM 897 C CA . LYS A 1 124 ? -14.234 -0.405 -6.817 1.00 81.06 124 LYS A CA 1
ATOM 898 C C . LYS A 1 124 ? -13.395 -1.685 -6.785 1.00 81.06 124 LYS A C 1
ATOM 900 O O . LYS A 1 124 ? -12.836 -2.028 -5.754 1.00 81.06 124 LYS A O 1
ATOM 905 N N . LYS A 1 125 ? -13.295 -2.431 -7.885 1.00 82.25 125 LYS A N 1
ATOM 906 C CA . LYS A 1 125 ? -12.481 -3.656 -7.955 1.00 82.25 125 LYS A CA 1
ATOM 907 C C . LYS A 1 125 ? -11.031 -3.391 -8.337 1.00 82.25 125 LYS A C 1
ATOM 909 O O . LYS A 1 125 ? -10.201 -4.271 -8.112 1.00 82.25 125 LYS A O 1
ATOM 914 N N . ALA A 1 126 ? -10.725 -2.217 -8.885 1.00 87.12 126 ALA A N 1
ATOM 915 C CA . ALA A 1 126 ? -9.371 -1.832 -9.247 1.00 87.12 126 ALA A CA 1
ATOM 916 C C . ALA A 1 126 ? -8.570 -1.449 -7.986 1.00 87.12 126 ALA A C 1
ATOM 918 O O . ALA A 1 126 ? -8.662 -0.330 -7.490 1.00 87.12 126 ALA A O 1
ATOM 919 N N . VAL A 1 127 ? -7.805 -2.405 -7.458 1.00 84.69 127 VAL A N 1
ATOM 920 C CA . VAL A 1 127 ? -6.980 -2.286 -6.235 1.00 84.69 127 VAL A CA 1
ATOM 921 C C . VAL A 1 127 ? -5.474 -2.404 -6.509 1.00 84.69 127 VAL A C 1
ATOM 923 O O . VAL A 1 127 ? -4.644 -2.437 -5.600 1.00 84.69 127 VAL A O 1
ATOM 926 N N . ALA A 1 128 ? -5.097 -2.535 -7.777 1.00 89.06 128 ALA A N 1
ATOM 927 C CA . ALA A 1 128 ? -3.725 -2.681 -8.218 1.00 89.06 128 ALA A CA 1
ATOM 928 C C . ALA A 1 128 ? -3.488 -1.875 -9.493 1.00 89.06 128 ALA A C 1
ATOM 930 O O . ALA A 1 128 ? -4.340 -1.810 -10.380 1.00 89.06 128 ALA A O 1
ATOM 931 N N . VAL A 1 129 ? -2.288 -1.323 -9.599 1.00 92.88 129 VAL A N 1
ATOM 932 C CA . VAL A 1 129 ? -1.757 -0.711 -10.810 1.00 92.88 129 VAL A CA 1
ATOM 933 C C . VAL A 1 129 ? -0.546 -1.513 -11.248 1.00 92.88 129 VAL A C 1
ATOM 935 O O . VAL A 1 129 ? 0.304 -1.847 -10.424 1.00 92.88 129 VAL A O 1
ATOM 938 N N . GLN A 1 130 ? -0.449 -1.800 -12.539 1.00 95.44 130 GLN A N 1
ATOM 939 C CA . GLN A 1 130 ? 0.759 -2.307 -13.169 1.00 95.44 130 GLN A CA 1
ATOM 940 C C . GLN A 1 130 ? 1.232 -1.280 -14.192 1.00 95.44 130 GLN A C 1
ATOM 942 O O . GLN A 1 130 ? 0.490 -0.940 -15.111 1.00 95.44 130 GLN A O 1
ATOM 947 N N . VAL A 1 131 ? 2.467 -0.811 -14.038 1.00 96.06 131 VAL A N 1
ATOM 948 C CA . VAL A 1 131 ? 3.122 0.050 -15.024 1.00 96.06 131 VAL A CA 1
ATOM 949 C C . VAL A 1 131 ? 4.196 -0.765 -15.724 1.00 96.06 131 VAL A C 1
ATOM 951 O O . VAL A 1 131 ? 5.049 -1.357 -15.066 1.00 96.06 131 VAL A O 1
ATOM 954 N N . THR A 1 132 ? 4.122 -0.850 -17.050 1.00 96.69 132 THR A N 1
ATOM 955 C CA . THR A 1 132 ? 5.136 -1.491 -17.894 1.00 96.69 132 THR A CA 1
ATOM 956 C C . THR A 1 132 ? 5.703 -0.440 -18.835 1.00 96.69 132 THR A C 1
ATOM 958 O O . THR A 1 132 ? 4.983 0.039 -19.703 1.00 96.69 132 THR A O 1
ATOM 961 N N . LEU A 1 133 ? 6.974 -0.092 -18.654 1.00 95.62 133 LEU A N 1
ATOM 962 C CA . LEU A 1 133 ? 7.701 0.820 -19.534 1.00 95.62 133 LEU A CA 1
ATOM 963 C C . LEU A 1 133 ? 8.636 -0.005 -20.412 1.00 95.62 133 LEU A C 1
ATOM 965 O O . LEU A 1 133 ? 9.322 -0.900 -19.913 1.00 95.62 133 LEU A O 1
ATOM 969 N N . GLN A 1 134 ? 8.653 0.272 -21.711 1.00 94.31 134 GLN A N 1
ATOM 970 C CA . GLN A 1 134 ? 9.498 -0.441 -22.661 1.00 94.31 134 GLN A CA 1
ATOM 971 C C . GLN A 1 134 ? 10.049 0.518 -23.706 1.00 94.31 134 GLN A C 1
ATOM 973 O O . GLN A 1 134 ? 9.273 1.085 -24.467 1.00 94.31 134 GLN A O 1
ATOM 978 N N . ASP A 1 135 ? 11.374 0.604 -23.806 1.00 92.00 135 ASP A N 1
ATOM 979 C CA . ASP A 1 135 ? 12.044 1.199 -24.959 1.00 92.00 135 ASP A CA 1
ATOM 980 C C . ASP A 1 135 ? 12.362 0.079 -25.966 1.00 92.00 135 ASP A C 1
ATOM 982 O O . ASP A 1 135 ? 13.208 -0.780 -25.684 1.00 92.00 135 ASP A O 1
ATOM 986 N N . PRO A 1 136 ? 11.669 0.008 -27.118 1.00 87.69 136 PRO A N 1
ATOM 987 C CA . PRO A 1 136 ? 11.890 -1.041 -28.108 1.00 87.69 136 PRO A CA 1
ATOM 988 C C . PRO A 1 136 ? 13.197 -0.871 -28.898 1.00 87.69 136 PRO A C 1
ATOM 990 O O . PRO A 1 136 ? 13.620 -1.824 -29.555 1.00 87.69 136 PRO A O 1
ATOM 993 N N . SER A 1 137 ? 13.817 0.309 -28.849 1.00 88.00 137 SER A N 1
ATOM 994 C CA . SER A 1 137 ? 14.915 0.732 -29.722 1.00 88.00 137 SER A CA 1
ATOM 995 C C . SER A 1 137 ? 16.077 1.332 -28.928 1.00 88.00 137 SER A C 1
ATOM 997 O O . SER A 1 137 ? 16.712 2.291 -29.368 1.00 88.00 137 SER A O 1
ATOM 999 N N . PHE A 1 138 ? 16.379 0.769 -27.754 1.00 88.00 138 PHE A N 1
ATOM 1000 C CA . PHE A 1 138 ? 17.457 1.284 -26.921 1.00 88.00 138 PHE A CA 1
ATOM 1001 C C . PHE A 1 138 ? 18.807 1.061 -27.617 1.00 88.00 138 PHE A C 1
ATOM 1003 O O . PHE A 1 138 ? 19.238 -0.076 -27.856 1.00 88.00 138 PHE A O 1
ATOM 1010 N N . ALA A 1 139 ? 19.447 2.165 -27.998 1.00 88.12 139 ALA A N 1
ATOM 1011 C CA . ALA A 1 139 ? 20.635 2.154 -28.836 1.00 88.12 139 ALA A CA 1
ATOM 1012 C C . ALA A 1 139 ? 21.871 1.686 -28.060 1.00 88.12 139 ALA A C 1
ATOM 1014 O O . ALA A 1 139 ? 22.119 2.089 -26.921 1.00 88.12 139 ALA A O 1
ATOM 1015 N N . SER A 1 140 ? 22.695 0.867 -28.711 1.00 84.50 140 SER A N 1
ATOM 1016 C CA . SER A 1 140 ? 24.011 0.519 -28.183 1.00 84.50 140 SER A CA 1
ATOM 1017 C C . SER A 1 140 ? 25.008 1.659 -28.436 1.00 84.50 140 SER A C 1
ATOM 1019 O O . SER A 1 140 ? 24.992 2.306 -29.487 1.00 84.50 140 SER A O 1
ATOM 1021 N N . VAL A 1 141 ? 25.882 1.939 -27.468 1.00 83.31 141 VAL A N 1
ATOM 1022 C CA . VAL A 1 141 ? 26.772 3.109 -27.537 1.00 83.31 141 VAL A CA 1
ATOM 1023 C C . VAL A 1 141 ? 28.032 2.790 -28.340 1.00 83.31 141 VAL A C 1
ATOM 1025 O O . VAL A 1 141 ? 28.500 3.613 -29.128 1.00 83.31 141 VAL A O 1
ATOM 1028 N N . THR A 1 142 ? 28.602 1.595 -28.164 1.00 82.88 142 THR A N 1
ATOM 1029 C CA . THR A 1 142 ? 29.932 1.261 -28.692 1.00 82.88 142 THR A CA 1
ATOM 1030 C C . THR A 1 142 ? 29.939 0.033 -29.604 1.00 82.88 142 THR A C 1
ATOM 1032 O O . THR A 1 142 ? 30.509 0.084 -30.699 1.00 82.88 142 THR A O 1
ATOM 1035 N N . ALA A 1 143 ? 29.269 -1.052 -29.221 1.00 78.69 143 ALA A N 1
ATOM 1036 C CA . ALA A 1 143 ? 29.225 -2.319 -29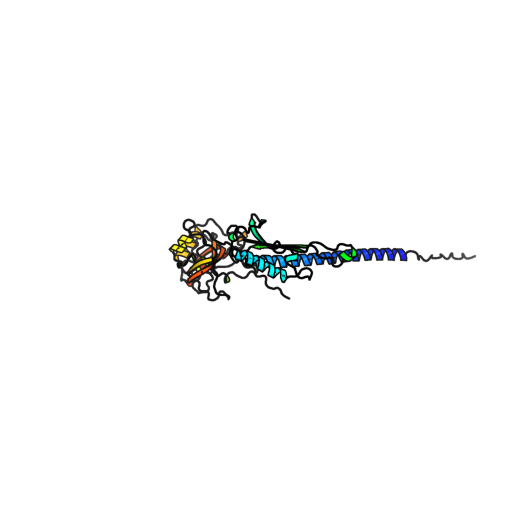.942 1.00 78.69 143 ALA A CA 1
ATOM 1037 C C . ALA A 1 143 ? 28.384 -2.243 -31.224 1.00 78.69 143 ALA A C 1
ATOM 1039 O O . ALA A 1 143 ? 28.710 -2.926 -32.194 1.00 78.69 143 ALA A O 1
ATOM 1040 N N . GLY A 1 144 ? 27.361 -1.388 -31.295 1.00 82.31 144 GLY A N 1
ATOM 1041 C CA . GLY A 1 144 ? 26.551 -1.227 -32.508 1.00 82.31 144 GLY A CA 1
ATOM 1042 C C . GLY A 1 144 ? 27.351 -0.730 -33.699 1.00 82.31 144 GLY A C 1
ATOM 1043 O O . GLY A 1 144 ? 27.218 -1.263 -34.800 1.00 82.31 144 GLY A O 1
ATOM 1044 N N . SER A 1 145 ? 28.268 0.208 -33.463 1.00 80.81 145 SER A N 1
ATOM 1045 C CA . SER A 1 145 ? 29.156 0.732 -34.505 1.00 80.81 145 SER A CA 1
ATOM 1046 C C . SER A 1 145 ? 30.190 -0.293 -34.997 1.00 80.81 145 SER A C 1
ATOM 1048 O O . SER A 1 145 ? 30.586 -0.259 -36.161 1.00 80.81 145 SER A O 1
ATOM 1050 N N . LEU A 1 146 ? 30.614 -1.219 -34.128 1.00 81.75 146 LEU A N 1
ATOM 1051 C CA . LEU A 1 146 ? 31.666 -2.200 -34.417 1.00 81.75 146 LEU A CA 1
ATOM 1052 C C . LEU A 1 146 ? 31.124 -3.539 -34.940 1.00 81.75 146 LEU A C 1
ATOM 1054 O O . LEU A 1 146 ? 31.795 -4.195 -35.737 1.00 81.75 146 LEU A O 1
ATOM 1058 N N . PHE A 1 147 ? 29.927 -3.941 -34.507 1.00 83.62 147 PHE A N 1
ATOM 1059 C CA . PHE A 1 147 ? 29.357 -5.273 -34.752 1.00 83.62 147 PHE A CA 1
ATOM 1060 C C . PHE A 1 147 ? 27.967 -5.255 -35.395 1.00 83.62 147 PHE A C 1
ATOM 1062 O O . PHE A 1 147 ? 27.429 -6.321 -35.684 1.00 83.62 147 PHE A O 1
ATOM 1069 N N . GLY A 1 148 ? 27.375 -4.080 -35.636 1.00 83.94 148 GLY A N 1
ATOM 1070 C CA . GLY A 1 148 ? 26.042 -3.962 -36.238 1.00 83.94 148 GLY A CA 1
ATOM 1071 C C . GLY A 1 148 ? 24.891 -4.344 -35.301 1.00 83.94 148 GLY A C 1
ATOM 1072 O O . GLY A 1 148 ? 23.779 -4.575 -35.768 1.00 83.94 148 GLY A O 1
ATOM 1073 N N . ILE A 1 149 ? 25.138 -4.419 -33.990 1.00 80.62 149 ILE A N 1
ATOM 1074 C CA . ILE A 1 149 ? 24.102 -4.610 -32.965 1.00 80.62 149 ILE A CA 1
ATOM 1075 C C . ILE A 1 149 ? 23.503 -3.234 -32.659 1.00 80.62 149 ILE A C 1
ATOM 1077 O O . ILE A 1 149 ? 23.930 -2.562 -31.727 1.00 80.62 149 ILE A O 1
ATOM 1081 N N . GLY A 1 150 ? 22.603 -2.755 -33.517 1.00 79.50 150 GLY A N 1
ATOM 1082 C CA . GLY A 1 150 ? 22.118 -1.373 -33.445 1.00 79.50 150 GLY A CA 1
ATOM 1083 C C . GLY A 1 150 ? 21.323 -1.078 -32.174 1.00 79.50 150 GLY A C 1
ATOM 1084 O O . GLY A 1 150 ? 21.624 -0.122 -31.464 1.00 79.50 150 GLY A O 1
ATOM 1085 N N . GLU A 1 151 ? 20.335 -1.919 -31.879 1.00 89.88 151 GLU A N 1
ATOM 1086 C CA . GLU A 1 151 ? 19.304 -1.639 -30.879 1.00 89.88 151 GLU A CA 1
ATOM 1087 C C . GLU A 1 151 ? 18.880 -2.931 -30.175 1.00 89.88 151 GLU A C 1
ATOM 1089 O O . GLU A 1 151 ? 18.901 -4.017 -30.766 1.00 89.88 151 GLU A O 1
ATOM 1094 N N . SER A 1 152 ? 18.485 -2.814 -28.910 1.00 89.75 152 SER A N 1
ATOM 1095 C CA . SER A 1 152 ? 17.840 -3.889 -28.158 1.00 89.75 152 SER A CA 1
ATOM 1096 C C . SER A 1 152 ? 16.681 -3.321 -27.357 1.00 89.75 152 SER A C 1
ATOM 1098 O O . SER A 1 152 ? 16.779 -2.226 -26.817 1.00 89.75 152 SER A O 1
ATOM 1100 N N . ALA A 1 153 ? 15.600 -4.087 -27.232 1.00 91.56 153 ALA A N 1
ATOM 1101 C CA . ALA A 1 153 ? 14.504 -3.689 -26.365 1.00 91.56 153 ALA A CA 1
ATOM 1102 C C . ALA A 1 153 ? 14.914 -3.825 -24.891 1.00 91.56 153 ALA A C 1
ATOM 1104 O O . ALA A 1 153 ? 15.451 -4.864 -24.492 1.00 91.56 153 ALA A O 1
ATOM 1105 N N . VAL A 1 154 ? 14.611 -2.809 -24.086 1.00 93.81 154 VAL A N 1
ATOM 1106 C CA . VAL A 1 154 ? 14.707 -2.848 -22.622 1.00 93.81 154 VAL A CA 1
ATOM 1107 C C . VAL A 1 154 ? 13.321 -2.569 -22.063 1.00 93.81 154 VAL A C 1
ATOM 1109 O O . VAL A 1 154 ? 12.607 -1.698 -22.554 1.00 93.81 154 VAL A O 1
ATOM 1112 N N . ALA A 1 155 ? 12.908 -3.338 -21.061 1.00 94.88 155 ALA A N 1
ATOM 1113 C CA . ALA A 1 155 ? 11.616 -3.155 -20.424 1.00 94.88 155 ALA A CA 1
ATOM 1114 C C . ALA A 1 155 ? 11.727 -3.339 -18.917 1.00 94.88 155 ALA A C 1
ATOM 1116 O O . ALA A 1 155 ? 12.459 -4.207 -18.434 1.00 94.88 155 ALA A O 1
ATOM 1117 N N . ALA A 1 156 ? 10.930 -2.567 -18.193 1.00 95.81 156 ALA A N 1
ATOM 1118 C CA . ALA A 1 156 ? 10.723 -2.732 -16.773 1.00 95.81 156 ALA A CA 1
ATOM 1119 C C . ALA A 1 156 ? 9.230 -2.744 -16.460 1.00 95.81 156 ALA A C 1
ATOM 1121 O O . ALA A 1 156 ? 8.400 -2.159 -17.160 1.00 95.81 156 ALA A O 1
ATOM 1122 N N . ARG A 1 157 ? 8.884 -3.459 -15.394 1.00 96.19 157 ARG A N 1
ATOM 1123 C CA . ARG A 1 157 ? 7.519 -3.553 -14.901 1.00 96.19 157 ARG A CA 1
ATOM 1124 C C . ARG A 1 157 ? 7.528 -3.396 -13.395 1.00 96.19 157 ARG A C 1
ATOM 1126 O O . ARG A 1 157 ? 8.262 -4.108 -12.714 1.00 96.19 157 ARG A O 1
ATOM 1133 N N . ALA A 1 158 ? 6.626 -2.563 -12.901 1.00 93.62 158 ALA A N 1
ATOM 1134 C CA . ALA A 1 158 ? 6.332 -2.444 -11.486 1.00 93.62 158 ALA A CA 1
ATOM 1135 C C . ALA A 1 158 ? 4.835 -2.604 -11.231 1.00 93.62 158 ALA A C 1
ATOM 1137 O O . ALA A 1 158 ? 3.988 -2.382 -12.103 1.00 93.62 158 ALA A O 1
ATOM 1138 N N . ARG A 1 159 ? 4.515 -3.021 -10.008 1.00 91.94 159 ARG A N 1
ATOM 1139 C CA . ARG A 1 159 ? 3.147 -3.125 -9.510 1.00 91.94 159 ARG A CA 1
ATOM 1140 C C . ARG A 1 159 ? 3.052 -2.352 -8.212 1.00 91.94 159 ARG A C 1
ATOM 1142 O O . ARG A 1 159 ? 3.900 -2.507 -7.342 1.00 91.94 159 ARG A O 1
ATOM 1149 N N . ALA A 1 160 ? 1.986 -1.585 -8.069 1.00 86.31 160 ALA A N 1
ATOM 1150 C CA . ALA A 1 160 ? 1.641 -0.940 -6.819 1.00 86.31 160 ALA A CA 1
ATOM 1151 C C . ALA A 1 160 ? 0.219 -1.333 -6.438 1.00 86.31 160 ALA A C 1
ATOM 1153 O O . ALA A 1 160 ? -0.675 -1.405 -7.284 1.00 86.31 160 ALA A O 1
ATOM 1154 N N . LEU A 1 161 ? 0.011 -1.591 -5.154 1.00 81.19 161 LEU A N 1
ATOM 1155 C CA . LEU A 1 161 ? -1.328 -1.708 -4.599 1.00 81.19 161 LEU A CA 1
ATOM 1156 C C . LEU A 1 161 ? -1.773 -0.311 -4.184 1.00 81.19 161 LEU A C 1
ATOM 1158 O O . LEU A 1 161 ? -1.054 0.402 -3.490 1.00 81.19 161 LEU A O 1
ATOM 1162 N N . GLY A 1 162 ? -2.953 0.078 -4.637 1.00 70.88 162 GLY A N 1
ATOM 1163 C CA . GLY A 1 162 ? -3.572 1.355 -4.315 1.00 70.88 162 GLY A CA 1
ATOM 1164 C C . GLY A 1 162 ? -5.061 1.156 -4.163 1.00 70.88 162 GLY A C 1
ATOM 1165 O O . GLY A 1 162 ? -5.589 0.141 -4.602 1.00 70.88 162 GLY A O 1
ATOM 1166 N N . GLY A 1 163 ? -5.742 2.106 -3.535 1.00 58.59 163 GLY A N 1
ATOM 1167 C CA . GLY A 1 163 ? -7.171 1.971 -3.295 1.00 58.59 163 GLY A CA 1
ATOM 1168 C C . GLY A 1 163 ? -7.486 0.755 -2.419 1.00 58.59 163 GLY A C 1
ATOM 1169 O O . GLY A 1 163 ? -8.007 -0.222 -2.940 1.00 58.59 163 GLY A O 1
ATOM 1170 N N . GLY A 1 164 ? -7.199 0.832 -1.108 1.00 52.22 164 GLY A N 1
ATOM 1171 C CA . GLY A 1 164 ? -7.562 -0.162 -0.078 1.00 52.22 164 GLY A CA 1
ATOM 1172 C C . GLY A 1 164 ? -9.047 -0.573 -0.084 1.00 52.22 164 GLY A C 1
ATOM 1173 O O . GLY A 1 164 ? -9.748 -0.313 -1.038 1.00 52.22 164 GLY A O 1
ATOM 1174 N N . PRO A 1 165 ? -9.608 -1.225 0.935 1.00 53.84 165 PRO A N 1
ATOM 1175 C CA . PRO A 1 165 ? -11.039 -1.558 0.927 1.00 53.84 165 PRO A CA 1
ATOM 1176 C C . PRO A 1 165 ? -11.902 -0.310 0.628 1.00 53.84 165 PRO A C 1
ATOM 1178 O O . PRO A 1 165 ? -11.797 0.650 1.381 1.00 53.84 165 PRO A O 1
ATOM 1181 N N . ALA A 1 166 ? -12.744 -0.292 -0.420 1.00 54.09 166 ALA A N 1
ATOM 1182 C CA . ALA A 1 166 ? -13.825 0.702 -0.562 1.00 54.09 166 ALA A CA 1
ATOM 1183 C C . ALA A 1 166 ? -14.660 0.583 0.671 1.00 54.09 166 ALA A C 1
ATOM 1185 O O . ALA A 1 166 ? -15.056 1.589 1.207 1.00 54.09 166 ALA A O 1
ATOM 1186 N N . GLY A 1 167 ? -14.915 -0.642 1.120 1.00 68.12 167 GLY A N 1
ATOM 1187 C CA . GLY A 1 167 ? -15.781 -0.848 2.240 1.00 68.12 167 GLY A CA 1
ATOM 1188 C C . GLY A 1 167 ? -15.399 -1.993 3.135 1.00 68.12 167 GLY A C 1
ATOM 1189 O O . GLY A 1 167 ? -14.679 -2.925 2.769 1.00 68.12 167 GLY A O 1
ATOM 1190 N N . ALA A 1 168 ? -15.928 -1.908 4.342 1.00 82.44 168 ALA A N 1
ATOM 1191 C CA . ALA A 1 168 ? -15.856 -2.950 5.337 1.00 82.44 168 ALA A CA 1
ATOM 1192 C C . ALA A 1 168 ? -17.280 -3.383 5.668 1.00 82.44 168 ALA A C 1
ATOM 1194 O O . ALA A 1 168 ? -18.124 -2.560 6.010 1.00 82.44 168 ALA A O 1
ATOM 1195 N N . ALA A 1 169 ? -17.543 -4.689 5.594 1.00 86.06 169 ALA A N 1
ATOM 1196 C CA . ALA A 1 169 ? -18.841 -5.233 5.981 1.00 86.06 169 ALA A CA 1
ATOM 1197 C C . ALA A 1 169 ? -19.108 -5.043 7.484 1.00 86.06 169 ALA A C 1
ATOM 1199 O O . ALA A 1 169 ? -20.214 -4.696 7.874 1.00 86.06 169 ALA A O 1
ATOM 1200 N N . CYS A 1 170 ? -18.077 -5.237 8.313 1.00 89.50 170 CYS A N 1
ATOM 1201 C CA . CYS A 1 170 ? -18.129 -5.069 9.763 1.00 89.50 170 CYS A CA 1
ATOM 1202 C C . CYS A 1 170 ? -16.826 -4.415 10.256 1.00 89.50 170 CYS A C 1
ATOM 1204 O O . CYS A 1 170 ? -15.976 -5.114 10.821 1.00 89.50 170 CYS A O 1
ATOM 1206 N N . PRO A 1 171 ? -16.596 -3.113 10.009 1.00 91.94 171 PRO A N 1
ATOM 1207 C CA . PRO A 1 171 ? -15.394 -2.473 10.514 1.00 91.94 171 PRO A CA 1
ATOM 1208 C C . PRO A 1 171 ? -15.402 -2.451 12.039 1.00 91.94 171 PRO A C 1
ATOM 1210 O O . PRO A 1 171 ? -16.445 -2.349 12.693 1.00 91.94 171 PRO A O 1
ATOM 1213 N N . LEU A 1 172 ? -14.206 -2.502 12.612 1.00 92.38 172 LEU A N 1
ATOM 1214 C CA . LEU A 1 172 ? -13.993 -2.195 14.012 1.00 92.38 172 LEU A CA 1
ATOM 1215 C C . LEU A 1 172 ? -14.541 -0.781 14.273 1.00 92.38 172 LEU A C 1
ATOM 1217 O O . LEU A 1 172 ? -14.239 0.128 13.497 1.00 92.38 172 LEU A O 1
ATOM 1221 N N . PRO A 1 173 ? -15.310 -0.538 15.352 1.00 94.38 173 PRO A N 1
ATOM 1222 C CA . PRO A 1 173 ? -15.846 0.790 15.656 1.00 94.38 173 PRO A CA 1
ATOM 1223 C C . PRO A 1 173 ? -14.764 1.714 16.228 1.00 94.38 173 PRO A C 1
ATOM 1225 O O . PRO A 1 173 ? -14.980 2.409 17.216 1.00 94.38 173 PRO A O 1
ATOM 1228 N N . ILE A 1 174 ? -13.577 1.706 15.631 1.00 93.62 174 ILE A N 1
ATOM 1229 C CA . ILE A 1 174 ? -12.439 2.552 15.952 1.00 93.62 174 ILE A CA 1
ATOM 1230 C C . ILE A 1 174 ? -11.994 3.199 14.646 1.00 93.62 174 ILE A C 1
ATOM 1232 O O . ILE A 1 174 ? -11.916 2.528 13.617 1.00 93.62 174 ILE A O 1
ATOM 1236 N N . ALA A 1 175 ? -11.721 4.499 14.693 1.00 93.00 175 ALA A N 1
ATOM 1237 C CA . ALA A 1 175 ? -11.220 5.238 13.549 1.00 93.00 175 ALA A CA 1
ATOM 1238 C C . ALA A 1 175 ? -9.965 6.035 13.897 1.00 93.00 175 ALA A C 1
ATOM 1240 O O . ALA A 1 175 ? -9.852 6.565 15.004 1.00 93.00 175 ALA A O 1
ATOM 1241 N N . ILE A 1 176 ? -9.057 6.145 12.931 1.00 91.44 176 ILE A N 1
ATOM 1242 C CA . ILE A 1 176 ? -7.820 6.927 13.012 1.00 91.44 176 ILE A CA 1
ATOM 1243 C C . ILE A 1 176 ? -7.760 7.943 11.862 1.00 91.44 176 ILE A C 1
ATOM 1245 O O . ILE A 1 176 ? -8.292 7.675 10.781 1.00 91.44 176 ILE A O 1
ATOM 1249 N N . PRO A 1 177 ? -7.152 9.124 12.052 1.00 89.94 177 PRO A N 1
ATOM 1250 C CA . PRO A 1 177 ? -7.012 10.088 10.973 1.00 89.94 177 PRO A CA 1
ATOM 1251 C C . PRO A 1 177 ? -5.983 9.577 9.960 1.00 89.94 177 PRO A C 1
ATOM 1253 O O . PRO A 1 177 ? -4.953 9.025 10.343 1.00 89.94 177 PRO A O 1
ATOM 1256 N N . ALA A 1 178 ? -6.207 9.835 8.672 1.00 84.88 178 ALA A N 1
ATOM 1257 C CA . ALA A 1 178 ? -5.286 9.436 7.605 1.00 84.88 178 ALA A CA 1
ATOM 1258 C C . ALA A 1 178 ? -3.862 9.981 7.805 1.00 84.88 178 ALA A C 1
ATOM 1260 O O . ALA A 1 178 ? -2.889 9.283 7.545 1.00 84.88 178 ALA A O 1
ATOM 1261 N N . CYS A 1 179 ? -3.726 11.199 8.338 1.00 81.62 179 CYS A N 1
ATOM 1262 C CA . CYS A 1 179 ? -2.416 11.778 8.637 1.00 81.62 179 CYS A CA 1
ATOM 1263 C C . CYS A 1 179 ? -1.663 11.026 9.754 1.00 81.62 179 CYS A C 1
ATOM 1265 O O . CYS A 1 179 ? -0.458 11.212 9.905 1.00 81.62 179 CYS A O 1
ATOM 1267 N N . GLY A 1 180 ? -2.386 10.279 10.606 1.00 77.94 180 GLY A N 1
ATOM 1268 C CA . GLY A 1 180 ? -1.850 9.614 11.801 1.00 77.94 180 GLY A CA 1
ATOM 1269 C C . GLY A 1 180 ? -1.207 8.273 11.480 1.00 77.94 180 GLY A C 1
ATOM 1270 O O . GLY A 1 180 ? -0.554 7.677 12.336 1.00 77.94 180 GLY A O 1
ATOM 1271 N N . LEU A 1 181 ? -1.380 7.819 10.241 1.00 76.69 181 LEU A N 1
ATOM 1272 C CA . LEU A 1 181 ? -0.606 6.739 9.670 1.00 76.69 181 LEU A CA 1
ATOM 1273 C C . LEU A 1 181 ? 0.825 7.257 9.446 1.00 76.69 181 LEU A C 1
ATOM 1275 O O . LEU A 1 181 ? 0.992 8.305 8.818 1.00 76.69 181 LEU A O 1
ATOM 1279 N N . PRO A 1 182 ? 1.858 6.580 9.976 1.00 62.78 182 PRO A N 1
ATOM 1280 C CA . PRO A 1 182 ? 3.236 6.987 9.751 1.00 62.78 182 PRO A CA 1
ATOM 1281 C C . PRO A 1 182 ? 3.563 7.057 8.256 1.00 62.78 182 PRO A C 1
ATOM 1283 O O . PRO A 1 182 ? 2.939 6.390 7.429 1.00 62.78 182 PRO A O 1
ATOM 1286 N N . SER A 1 183 ? 4.539 7.896 7.909 1.00 51.88 183 SER A N 1
ATOM 1287 C CA . SER A 1 183 ? 5.102 7.953 6.562 1.00 51.88 183 SER A CA 1
ATOM 1288 C C . SER A 1 183 ? 6.008 6.751 6.286 1.00 51.88 183 SER A C 1
ATOM 1290 O O . SER A 1 183 ? 6.467 6.052 7.189 1.00 51.88 183 SER A O 1
ATOM 1292 N N . VAL A 1 184 ? 6.210 6.479 5.004 1.00 49.38 184 VAL A N 1
ATOM 1293 C CA . VAL A 1 184 ? 6.408 5.140 4.453 1.00 49.38 184 VAL A CA 1
ATOM 1294 C C . VAL A 1 184 ? 7.882 4.795 4.330 1.00 49.38 184 VAL A C 1
ATOM 1296 O O . VAL A 1 184 ? 8.398 4.542 3.250 1.00 49.38 184 VAL A O 1
ATOM 1299 N N . ASP A 1 185 ? 8.560 4.760 5.467 1.00 43.25 185 ASP A N 1
ATOM 1300 C CA . ASP A 1 185 ? 10.007 4.544 5.496 1.00 43.25 185 ASP A CA 1
ATOM 1301 C C . ASP A 1 185 ? 10.333 3.076 5.866 1.00 43.25 185 ASP A C 1
ATOM 1303 O O . ASP A 1 185 ? 11.311 2.785 6.546 1.00 43.25 185 ASP A O 1
ATOM 1307 N N . GLY A 1 186 ? 9.461 2.123 5.501 1.00 42.44 186 GLY A N 1
ATOM 1308 C CA . GLY A 1 186 ? 9.628 0.681 5.771 1.00 42.44 186 GLY A CA 1
ATOM 1309 C C . GLY A 1 186 ? 9.321 0.221 7.210 1.00 42.44 186 GLY A C 1
ATOM 1310 O O . GLY A 1 186 ? 9.140 -0.969 7.451 1.00 42.44 186 GLY A O 1
ATOM 1311 N N . SER A 1 187 ? 9.160 1.144 8.165 1.00 48.91 187 SER A N 1
ATOM 1312 C CA . SER A 1 187 ? 8.753 0.862 9.561 1.00 48.91 187 SER A CA 1
ATOM 1313 C C . SER A 1 187 ? 7.224 0.846 9.782 1.00 48.91 187 SER A C 1
ATOM 1315 O O . SER A 1 187 ? 6.755 0.792 10.922 1.00 48.91 187 SER A O 1
ATOM 1317 N N . LEU A 1 188 ? 6.425 0.903 8.711 1.00 52.44 188 LEU A N 1
ATOM 1318 C CA . LEU A 1 188 ? 4.972 1.130 8.764 1.00 52.44 188 LEU A CA 1
ATOM 1319 C C . LEU A 1 188 ? 4.142 0.050 9.459 1.00 52.44 188 LEU A C 1
ATOM 1321 O O . LEU A 1 188 ? 3.000 0.305 9.828 1.00 52.44 188 LEU A O 1
ATOM 1325 N N . CYS A 1 189 ? 4.692 -1.145 9.648 1.00 61.31 189 CYS A N 1
ATOM 1326 C CA . CYS A 1 189 ? 3.928 -2.284 10.157 1.00 61.31 189 CYS A CA 1
ATOM 1327 C C . CYS A 1 189 ? 3.649 -2.214 11.668 1.00 61.31 189 CYS A C 1
ATOM 1329 O O . CYS A 1 189 ? 2.952 -3.080 12.197 1.00 61.31 189 CYS A O 1
ATOM 1331 N N . ASN A 1 190 ? 4.205 -1.218 12.370 1.00 61.28 190 ASN A N 1
ATOM 1332 C CA . ASN A 1 190 ? 4.119 -1.069 13.824 1.00 61.28 190 ASN A CA 1
ATOM 1333 C C . ASN A 1 190 ? 3.528 0.294 14.181 1.00 61.28 190 ASN A C 1
ATOM 1335 O O . ASN A 1 190 ? 4.239 1.193 14.624 1.00 61.28 190 ASN A O 1
ATOM 1339 N N . VAL A 1 191 ? 2.224 0.455 13.970 1.00 64.50 191 VAL A N 1
ATOM 1340 C CA . VAL A 1 191 ? 1.493 1.628 14.459 1.00 64.50 191 VAL A CA 1
ATOM 1341 C C . VAL A 1 191 ? 0.712 1.225 15.692 1.00 64.50 191 VAL A C 1
ATOM 1343 O O . VAL A 1 191 ? -0.260 0.478 15.581 1.00 64.50 191 VAL A O 1
ATOM 1346 N N . ASP A 1 192 ? 1.124 1.739 16.847 1.00 68.00 192 ASP A N 1
ATOM 1347 C CA . ASP A 1 192 ? 0.328 1.645 18.062 1.00 68.00 192 ASP A CA 1
ATOM 1348 C C . ASP A 1 192 ? -0.761 2.723 18.003 1.00 68.00 192 ASP A C 1
ATOM 1350 O O . ASP A 1 192 ? -0.490 3.926 18.096 1.00 68.00 192 ASP A O 1
ATOM 1354 N N . VAL A 1 193 ? -2.016 2.307 17.827 1.00 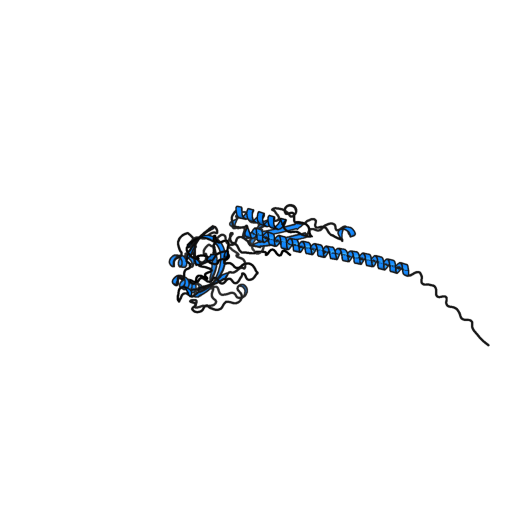72.06 193 VAL A N 1
ATOM 1355 C CA . VAL A 1 193 ? -3.150 3.232 17.950 1.00 72.06 193 VAL A CA 1
ATOM 1356 C C . VAL A 1 193 ? -3.456 3.418 19.429 1.00 72.06 193 VAL A C 1
ATOM 1358 O O . VAL A 1 193 ? -4.057 2.554 20.058 1.00 72.06 193 VAL A O 1
ATOM 1361 N N . LEU A 1 194 ? -3.043 4.552 19.984 1.00 73.88 194 LEU A N 1
ATOM 1362 C CA . LEU A 1 194 ? -3.373 4.996 21.322 1.00 73.88 194 LEU A CA 1
ATOM 1363 C C . LEU A 1 194 ? -4.658 5.832 21.300 1.00 73.88 194 LEU A C 1
ATOM 1365 O O . LEU A 1 194 ? -4.674 7.004 20.925 1.00 73.88 194 LEU A O 1
ATOM 1369 N N . MET A 1 195 ? -5.736 5.229 21.784 1.00 75.62 195 MET A N 1
ATOM 1370 C CA . MET A 1 195 ? -6.928 5.962 22.200 1.00 75.62 195 MET A CA 1
ATOM 1371 C C . MET A 1 195 ? -6.784 6.295 23.680 1.00 75.62 195 MET A C 1
ATOM 1373 O O . MET A 1 195 ? -6.903 5.394 24.508 1.00 75.62 195 MET A O 1
ATOM 1377 N N . SER A 1 196 ? -6.495 7.543 24.021 1.00 69.06 196 SER A N 1
ATOM 1378 C CA . SER A 1 196 ? -6.426 8.034 25.395 1.00 69.06 196 SER A CA 1
ATOM 1379 C C . SER A 1 196 ? -7.454 9.170 25.569 1.00 69.06 196 SER A C 1
ATOM 1381 O O . SER A 1 196 ? -8.317 9.388 24.723 1.00 69.06 196 SER A O 1
ATOM 1383 N N . ALA A 1 197 ? -7.465 9.832 26.721 1.00 64.69 197 ALA A N 1
ATOM 1384 C CA . ALA A 1 197 ? -8.244 11.055 26.934 1.00 64.69 197 ALA A CA 1
ATOM 1385 C C . ALA A 1 197 ? -7.347 12.249 27.294 1.00 64.69 197 ALA A C 1
ATOM 1387 O O . ALA A 1 197 ? -7.846 13.300 27.695 1.00 64.69 197 ALA A O 1
ATOM 1388 N N . ASP A 1 198 ? -6.026 12.069 27.216 1.00 67.62 198 ASP A N 1
ATOM 1389 C CA . ASP A 1 198 ? -5.014 13.083 27.521 1.00 67.62 198 ASP A CA 1
ATOM 1390 C C . ASP A 1 198 ? -4.734 14.017 26.331 1.00 67.62 198 ASP A C 1
ATOM 1392 O O . ASP A 1 198 ? -3.954 14.957 26.469 1.00 67.62 198 ASP A O 1
ATOM 1396 N N . GLY A 1 199 ? -5.399 13.799 25.190 1.00 68.38 199 GLY A N 1
ATOM 1397 C CA . GLY A 1 199 ? -5.254 14.619 23.990 1.00 68.38 199 GLY A CA 1
ATOM 1398 C C . GLY A 1 199 ? -4.054 14.241 23.123 1.00 68.38 199 GLY A C 1
ATOM 1399 O O . GLY A 1 199 ? -3.823 14.904 22.114 1.00 68.38 199 GLY A O 1
ATOM 1400 N N . ASN A 1 200 ? -3.333 13.171 23.470 1.00 73.56 200 ASN A N 1
ATOM 1401 C CA . ASN A 1 200 ? -2.297 12.558 22.631 1.00 73.56 200 ASN A CA 1
ATOM 1402 C C . ASN A 1 200 ? -2.870 11.419 21.770 1.00 73.56 200 ASN A C 1
ATOM 1404 O O . ASN A 1 200 ? -2.171 10.471 21.412 1.00 73.56 200 ASN A O 1
ATOM 1408 N N . ASP A 1 201 ? -4.166 11.501 21.482 1.00 79.25 201 ASP A N 1
ATOM 1409 C CA . ASP A 1 201 ? -4.949 10.427 20.892 1.00 79.25 201 ASP A CA 1
ATOM 1410 C C . ASP A 1 201 ? -4.71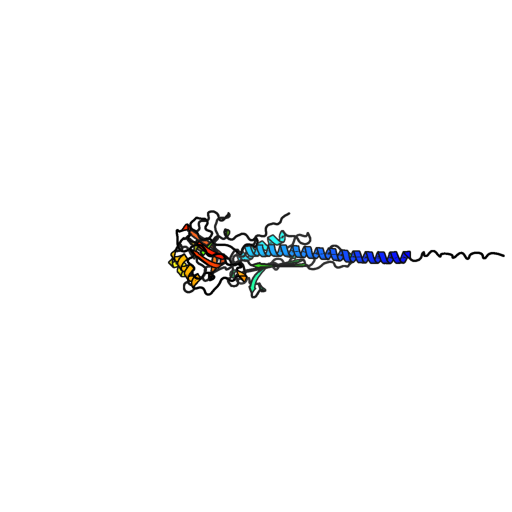5 10.389 19.386 1.00 79.25 201 ASP A C 1
ATOM 1412 O O . ASP A 1 201 ? -4.835 11.407 18.702 1.00 79.25 201 ASP A O 1
ATOM 1416 N N . ASN A 1 202 ? -4.421 9.208 18.850 1.00 84.00 202 ASN A N 1
ATOM 1417 C CA . ASN A 1 202 ? -4.364 8.985 17.405 1.00 84.00 202 ASN A CA 1
ATOM 1418 C C . ASN A 1 202 ? -5.555 8.154 16.902 1.00 84.00 202 ASN A C 1
ATOM 1420 O O . ASN A 1 202 ? -5.591 7.803 15.727 1.00 84.00 202 ASN A O 1
ATOM 1424 N N . GLY A 1 203 ? -6.547 7.885 17.760 1.00 89.81 203 GLY A N 1
ATOM 1425 C CA . GLY A 1 203 ? -7.780 7.199 17.390 1.00 89.81 203 GLY A CA 1
ATOM 1426 C C . GLY A 1 203 ? -8.973 7.551 18.276 1.00 89.81 203 GLY A C 1
ATOM 1427 O O . GLY A 1 203 ? -8.827 8.064 19.384 1.00 89.81 203 GLY A O 1
ATOM 1428 N N . ALA A 1 204 ? -10.171 7.244 17.785 1.00 92.75 204 ALA A N 1
ATOM 1429 C CA . ALA A 1 204 ? -11.444 7.508 18.449 1.00 92.75 204 ALA A CA 1
ATOM 1430 C C . ALA A 1 204 ? -12.401 6.323 18.288 1.00 92.75 204 ALA A C 1
ATOM 1432 O O . ALA A 1 204 ? -12.303 5.570 17.320 1.00 92.75 204 ALA A O 1
ATOM 1433 N N . TRP A 1 205 ? -13.385 6.195 19.184 1.00 94.19 205 TRP A N 1
ATOM 1434 C CA . TRP A 1 205 ? -14.526 5.333 18.893 1.00 94.19 205 TRP A CA 1
ATOM 1435 C C . TRP A 1 205 ? -15.282 5.933 17.720 1.00 94.19 205 TRP A C 1
ATOM 1437 O O . TRP A 1 205 ? -15.439 7.153 17.637 1.00 94.19 205 TRP A O 1
ATOM 1447 N N . ALA A 1 206 ? -15.771 5.067 16.851 1.00 94.62 206 ALA A N 1
ATOM 1448 C CA . ALA A 1 206 ? -16.369 5.426 15.587 1.00 94.62 206 ALA A CA 1
ATOM 1449 C C . ALA A 1 206 ? -17.747 4.789 15.434 1.00 94.62 206 ALA A C 1
ATOM 1451 O O . ALA A 1 206 ? -18.041 3.721 15.973 1.00 94.62 206 ALA A O 1
ATOM 1452 N N . ASN A 1 207 ? -18.609 5.487 14.711 1.00 94.12 207 ASN A N 1
ATOM 1453 C CA . ASN A 1 207 ? -19.917 5.008 14.310 1.00 94.12 207 ASN A CA 1
ATOM 1454 C 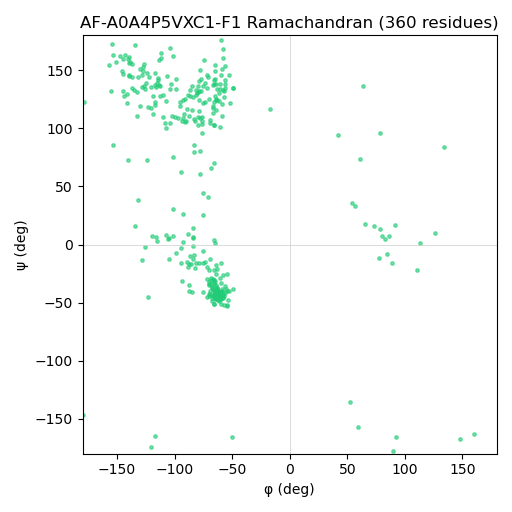C . ASN A 1 207 ? -20.189 5.558 12.916 1.00 94.12 207 ASN A C 1
ATOM 1456 O O . ASN A 1 207 ? -20.063 6.766 12.700 1.00 94.12 207 ASN A O 1
ATOM 1460 N N . ILE A 1 208 ? -20.542 4.674 11.991 1.00 92.44 208 ILE A N 1
ATOM 1461 C CA . ILE A 1 208 ? -20.873 5.056 10.621 1.00 92.44 208 ILE A CA 1
ATOM 1462 C C . ILE A 1 208 ? -22.167 5.885 10.648 1.00 92.44 208 ILE A C 1
ATOM 1464 O O . ILE A 1 208 ? -23.111 5.596 11.390 1.00 92.44 208 ILE A O 1
ATOM 1468 N N . GLY A 1 209 ? -22.187 6.959 9.867 1.00 89.44 209 GLY A N 1
ATOM 1469 C CA . GLY A 1 209 ? -23.225 7.980 9.832 1.00 89.44 209 GLY A CA 1
ATOM 1470 C C . GLY A 1 209 ? -22.964 9.170 10.763 1.00 89.44 209 GLY A C 1
ATOM 1471 O O . GLY A 1 209 ? -21.868 9.399 11.272 1.00 89.44 209 GLY A O 1
ATOM 1472 N N . MET A 1 210 ? -24.012 9.967 10.995 1.00 84.62 210 MET A N 1
ATOM 1473 C CA . MET A 1 210 ? -23.947 11.238 11.742 1.00 84.62 210 MET A CA 1
ATOM 1474 C C . MET A 1 210 ? -24.248 11.105 13.246 1.00 84.62 210 MET A C 1
ATOM 1476 O O . MET A 1 210 ? -24.301 12.100 13.970 1.00 84.62 210 MET A O 1
ATOM 1480 N N . THR A 1 211 ? -24.491 9.887 13.736 1.00 90.94 211 THR A N 1
ATOM 1481 C CA . THR A 1 211 ? -24.851 9.670 15.144 1.00 90.94 211 THR A CA 1
ATOM 1482 C C . THR A 1 211 ? -23.600 9.432 15.972 1.00 90.94 211 THR A C 1
ATOM 1484 O O . THR A 1 211 ? -22.833 8.512 15.687 1.00 90.94 211 THR A O 1
ATOM 1487 N N . ARG A 1 212 ? -23.417 10.220 17.040 1.00 92.19 212 ARG A N 1
ATOM 1488 C CA . ARG A 1 212 ? -22.246 10.101 17.920 1.00 92.19 212 ARG A CA 1
ATOM 1489 C C . ARG A 1 212 ? -22.139 8.689 18.524 1.00 92.19 212 ARG A C 1
ATOM 1491 O O . ARG A 1 212 ? -23.134 8.198 19.068 1.00 92.19 212 ARG A O 1
ATOM 1498 N N . PRO A 1 213 ? -20.943 8.071 18.502 1.00 92.81 213 PRO A N 1
ATOM 1499 C CA . PRO A 1 213 ? -20.720 6.750 19.078 1.00 92.81 213 PRO A CA 1
ATOM 1500 C C . PRO A 1 213 ? -21.093 6.697 20.560 1.00 92.81 213 PRO A C 1
ATOM 1502 O O . PRO A 1 213 ? -20.681 7.550 21.357 1.00 92.81 213 PRO A O 1
ATOM 1505 N N . ASN A 1 214 ? -21.849 5.669 20.935 1.00 92.50 214 ASN A N 1
ATOM 1506 C CA . ASN A 1 214 ? -22.229 5.359 22.308 1.00 92.50 214 ASN A CA 1
ATOM 1507 C C . ASN A 1 214 ? -22.049 3.857 22.580 1.00 92.50 214 ASN A C 1
ATOM 1509 O O . ASN A 1 214 ? -21.767 3.078 21.673 1.00 92.50 214 ASN A O 1
ATOM 1513 N N . ARG A 1 215 ? -22.199 3.431 23.841 1.00 92.44 215 ARG A N 1
ATOM 1514 C CA . ARG A 1 215 ? -21.977 2.024 24.217 1.00 92.44 215 ARG A CA 1
ATOM 1515 C C . ARG A 1 215 ? -22.812 1.045 23.366 1.00 92.44 215 ARG A C 1
ATOM 1517 O O . ARG A 1 215 ? -22.202 0.134 22.819 1.00 92.44 215 ARG A O 1
ATOM 1524 N N . PRO A 1 216 ? -24.149 1.185 23.236 1.00 93.50 216 PRO A N 1
ATOM 1525 C CA . PRO A 1 216 ? -24.937 0.309 22.368 1.00 93.50 216 PRO A CA 1
ATOM 1526 C C . PRO A 1 216 ? -24.437 0.223 20.922 1.00 93.50 216 PRO A C 1
ATOM 1528 O O . PRO A 1 216 ? -24.283 -0.888 20.423 1.00 93.50 216 PRO A O 1
ATOM 1531 N N . SER A 1 217 ? -24.143 1.355 20.268 1.00 92.81 217 SER A N 1
ATOM 1532 C CA . SER A 1 217 ? -23.698 1.349 18.865 1.00 92.81 217 SER A CA 1
ATOM 1533 C C . SER A 1 217 ? -22.347 0.649 18.703 1.00 92.81 217 SER A C 1
ATOM 1535 O O . SER A 1 217 ? -22.171 -0.164 17.803 1.00 92.81 217 SER A O 1
ATOM 1537 N N . ILE A 1 218 ? -21.417 0.905 19.626 1.00 93.12 218 ILE A N 1
ATOM 1538 C CA . ILE A 1 218 ? -20.074 0.317 19.627 1.00 93.12 218 ILE A CA 1
ATOM 1539 C C . ILE A 1 218 ? -20.125 -1.198 19.877 1.00 93.12 218 ILE A C 1
ATOM 1541 O O . ILE A 1 218 ? -19.467 -1.967 19.184 1.00 93.12 218 ILE A O 1
ATOM 1545 N N . VAL A 1 219 ? -20.933 -1.646 20.843 1.00 93.12 219 VAL A N 1
ATOM 1546 C CA . VAL A 1 219 ? -21.119 -3.080 21.123 1.00 93.12 219 VAL A CA 1
ATOM 1547 C C . VAL A 1 219 ? -21.783 -3.790 19.943 1.00 93.12 219 VAL A C 1
ATOM 1549 O O . VAL A 1 219 ? -21.355 -4.881 19.583 1.00 93.12 219 VAL A O 1
ATOM 1552 N N . SER A 1 220 ? -22.787 -3.167 19.315 1.00 92.25 220 SER A N 1
ATOM 1553 C CA . SER A 1 220 ? -23.438 -3.727 18.124 1.00 92.25 220 SER A CA 1
ATOM 1554 C C . SER A 1 220 ? -22.448 -3.909 16.976 1.00 92.25 220 SER A C 1
ATOM 1556 O O . SER A 1 220 ? -22.439 -4.968 16.361 1.00 92.25 220 SER A O 1
ATOM 1558 N N . ALA A 1 221 ? -21.587 -2.914 16.731 1.00 90.81 221 ALA A N 1
ATOM 1559 C CA . ALA A 1 221 ? -20.585 -2.943 15.666 1.00 90.81 221 ALA A CA 1
ATOM 1560 C C . ALA A 1 221 ? -19.500 -4.017 15.869 1.00 90.81 221 ALA A C 1
ATOM 1562 O O . ALA A 1 221 ? -19.018 -4.582 14.895 1.00 90.81 221 ALA A O 1
ATOM 1563 N N . MET A 1 222 ? -19.140 -4.334 17.118 1.00 92.00 222 MET A N 1
ATOM 1564 C CA . MET A 1 222 ? -18.176 -5.403 17.426 1.00 92.00 222 MET A CA 1
ATOM 1565 C C . MET A 1 222 ? -18.762 -6.817 17.350 1.00 92.00 222 MET A C 1
ATOM 1567 O O . MET A 1 222 ? -18.004 -7.783 17.338 1.00 92.00 222 MET A O 1
ATOM 1571 N N . ASN A 1 223 ? -20.086 -6.964 17.342 1.00 90.56 223 ASN A N 1
ATOM 1572 C CA . ASN A 1 223 ? -20.728 -8.268 17.254 1.00 90.56 223 ASN A CA 1
ATOM 1573 C C . ASN A 1 223 ? -20.945 -8.637 15.773 1.00 90.56 223 ASN A C 1
ATOM 1575 O O . ASN A 1 223 ? -21.757 -7.986 15.117 1.00 90.56 223 ASN A O 1
ATOM 1579 N N . PRO A 1 224 ? -20.320 -9.710 15.248 1.00 85.12 224 PRO A N 1
ATOM 1580 C CA . PRO A 1 224 ? -20.440 -10.095 13.838 1.00 85.12 224 PRO A CA 1
ATOM 1581 C C . PRO A 1 224 ? -21.881 -10.355 13.375 1.00 85.12 224 PRO A C 1
ATOM 1583 O O . PRO A 1 224 ? -22.185 -10.207 12.199 1.00 85.12 224 PRO A O 1
ATOM 1586 N N . SER A 1 225 ? -22.780 -10.733 14.291 1.00 88.38 225 SER A N 1
ATOM 1587 C CA . SER A 1 225 ? -24.195 -10.996 13.977 1.00 88.38 225 SER A CA 1
ATOM 1588 C C . SER A 1 225 ? -25.065 -9.738 13.894 1.00 88.38 225 SER A C 1
ATOM 1590 O O . SER A 1 225 ? -26.179 -9.793 13.379 1.00 88.38 225 SER A O 1
ATOM 1592 N N . THR A 1 226 ? -24.575 -8.612 14.417 1.00 87.44 226 THR A N 1
ATOM 1593 C CA . THR A 1 226 ? -25.312 -7.341 14.509 1.00 87.44 226 THR A CA 1
ATOM 1594 C C . THR A 1 226 ? -24.470 -6.149 14.069 1.00 87.44 226 THR A C 1
ATOM 1596 O O . THR A 1 226 ? -24.794 -5.007 14.418 1.00 87.44 226 THR A O 1
ATOM 1599 N N . CYS A 1 227 ? -23.358 -6.403 13.376 1.00 83.38 227 CYS A N 1
ATOM 1600 C CA . CYS A 1 227 ? -22.517 -5.340 12.865 1.00 83.38 227 CYS A CA 1
ATOM 1601 C C . CYS A 1 227 ? -23.370 -4.476 11.918 1.00 83.38 227 CYS A C 1
ATOM 1603 O O . CYS A 1 227 ? -24.336 -4.961 11.321 1.00 83.38 227 CYS A O 1
ATOM 1605 N N . GLY A 1 228 ? -23.097 -3.170 11.888 1.00 70.25 228 GLY A N 1
ATOM 1606 C CA . GLY A 1 228 ? -23.874 -2.224 11.085 1.00 70.25 228 GLY A CA 1
ATOM 1607 C C . GLY A 1 228 ? -23.833 -2.556 9.592 1.00 70.25 228 GLY A C 1
ATOM 1608 O O . GLY A 1 228 ? -23.134 -3.470 9.165 1.00 70.25 228 GLY A O 1
ATOM 1609 N N . ALA A 1 229 ? -24.585 -1.802 8.788 1.00 68.56 229 ALA A N 1
ATOM 1610 C CA . ALA A 1 229 ? -24.456 -1.896 7.338 1.00 68.56 229 ALA A CA 1
ATOM 1611 C C . ALA A 1 229 ? -22.986 -1.724 6.926 1.00 68.56 229 ALA A C 1
ATOM 1613 O O . ALA A 1 229 ? -22.257 -0.958 7.566 1.00 68.56 229 ALA A O 1
ATOM 1614 N N . ALA A 1 230 ? -22.588 -2.426 5.863 1.00 83.44 230 ALA A N 1
ATOM 1615 C CA . ALA A 1 230 ? -21.300 -2.201 5.230 1.00 83.44 230 ALA A CA 1
ATOM 1616 C C . ALA A 1 230 ? -21.118 -0.699 4.983 1.00 83.44 230 ALA A C 1
ATOM 1618 O O . ALA A 1 230 ? -22.060 -0.032 4.549 1.00 83.44 230 ALA A O 1
ATOM 1619 N N . SER A 1 231 ? -19.940 -0.184 5.300 1.00 86.56 231 SER A N 1
ATOM 1620 C CA . SER A 1 231 ? -19.585 1.203 5.018 1.00 86.56 231 SER A CA 1
ATOM 1621 C C . SER A 1 231 ? -18.605 1.253 3.876 1.00 86.56 231 SER A C 1
ATOM 1623 O O . SER A 1 231 ? -17.742 0.384 3.811 1.00 86.56 231 SER A O 1
ATOM 1625 N N . ASP A 1 232 ? -18.711 2.287 3.052 1.00 84.00 232 ASP A N 1
ATOM 1626 C CA . ASP A 1 232 ? -17.827 2.569 1.932 1.00 84.00 232 ASP A CA 1
ATOM 1627 C C . ASP A 1 232 ? -16.975 3.839 2.186 1.00 84.00 232 ASP A C 1
ATOM 1629 O O . ASP A 1 232 ? -17.239 4.640 3.083 1.00 84.00 232 ASP A O 1
ATOM 1633 N N . THR A 1 233 ? -15.923 4.040 1.402 1.00 79.19 233 THR A N 1
ATOM 1634 C CA . THR A 1 233 ? -15.118 5.257 1.338 1.00 79.19 233 THR A CA 1
ATOM 1635 C C . THR A 1 233 ? -15.993 6.376 0.799 1.00 79.19 233 THR A C 1
ATOM 1637 O O . THR A 1 233 ? -16.813 6.167 -0.096 1.00 79.19 233 THR A O 1
ATOM 1640 N N . GLY A 1 234 ? -15.867 7.559 1.390 1.00 80.50 234 GLY A N 1
ATOM 1641 C CA . GLY A 1 234 ? -16.813 8.653 1.187 1.00 80.50 234 GLY A CA 1
ATOM 1642 C C . GLY A 1 234 ? -17.995 8.649 2.162 1.00 80.50 234 GLY A C 1
ATOM 1643 O O . GLY A 1 234 ? -18.642 9.686 2.325 1.00 80.50 234 GLY A O 1
ATOM 1644 N N . ASP A 1 235 ? -18.269 7.541 2.868 1.00 89.25 235 ASP A N 1
ATOM 1645 C CA . ASP A 1 235 ? -19.270 7.567 3.935 1.00 89.25 235 ASP A CA 1
ATOM 1646 C C . ASP A 1 235 ? -18.824 8.477 5.077 1.00 89.25 235 ASP A C 1
ATOM 1648 O O . ASP A 1 235 ? -17.641 8.696 5.341 1.00 89.25 235 ASP A O 1
ATOM 1652 N N . VAL A 1 236 ? -19.802 8.998 5.809 1.00 92.06 236 VAL A N 1
ATOM 1653 C CA . VAL A 1 236 ? -19.537 9.822 6.983 1.00 92.06 236 VAL A CA 1
ATOM 1654 C C . VAL A 1 236 ? -19.321 8.935 8.203 1.00 92.06 236 VAL A C 1
ATOM 1656 O O . VAL A 1 236 ? -20.107 8.030 8.468 1.00 92.06 236 VAL A O 1
ATOM 1659 N N . VAL A 1 237 ? -18.318 9.256 9.014 1.00 94.06 237 VAL A N 1
ATOM 1660 C CA . VAL A 1 237 ? -18.086 8.690 10.338 1.00 94.06 237 VAL A CA 1
ATOM 1661 C C . VAL A 1 237 ? -18.219 9.765 11.416 1.00 94.06 237 VAL A C 1
ATOM 1663 O O . VAL A 1 237 ? -17.792 10.917 11.280 1.00 94.06 237 VAL A O 1
ATOM 1666 N N . SER A 1 238 ? -18.850 9.383 12.521 1.00 94.94 238 SER A N 1
ATOM 1667 C CA . SER A 1 238 ? -18.918 10.177 13.742 1.00 94.94 238 SER A CA 1
ATOM 1668 C C . SER A 1 238 ? -17.960 9.623 14.776 1.00 94.94 238 SER A C 1
ATOM 1670 O O . SER A 1 238 ? -17.884 8.413 14.977 1.00 94.94 238 SER A O 1
ATOM 1672 N N . LEU A 1 239 ? -17.263 10.522 15.465 1.00 94.69 239 LEU A N 1
ATOM 1673 C CA . LEU A 1 239 ? -16.198 10.191 16.396 1.00 94.69 239 LEU A CA 1
ATOM 1674 C C . LEU A 1 239 ? -16.579 10.562 17.824 1.00 94.69 239 LEU A C 1
ATOM 1676 O O . LEU A 1 239 ? -17.208 11.590 18.107 1.00 94.69 239 LEU A O 1
ATOM 1680 N N . ASN A 1 240 ? -16.144 9.721 18.746 1.00 92.38 240 ASN A N 1
ATOM 1681 C CA . ASN A 1 240 ? -16.146 9.993 20.166 1.00 92.38 240 ASN A CA 1
ATOM 1682 C C . ASN A 1 240 ? -14.749 9.660 20.677 1.00 92.38 240 ASN A C 1
ATOM 1684 O O . ASN A 1 240 ? -14.343 8.502 20.582 1.00 92.38 240 ASN A O 1
ATOM 1688 N N . ASN A 1 241 ? -14.045 10.656 21.225 1.00 82.25 241 ASN A N 1
ATOM 1689 C CA . ASN A 1 241 ? -12.675 10.544 21.749 1.00 82.25 241 ASN A CA 1
ATOM 1690 C C . ASN A 1 241 ? -12.630 9.726 23.057 1.00 82.25 241 ASN A C 1
ATOM 1692 O O . ASN A 1 241 ? -12.132 10.146 24.094 1.00 82.25 241 ASN A O 1
ATOM 1696 N N . GLY A 1 242 ? -13.401 8.650 23.080 1.00 68.00 242 GLY A N 1
ATOM 1697 C CA . GLY A 1 242 ? -14.097 8.203 24.255 1.00 68.00 242 GLY A CA 1
ATOM 1698 C C . GLY A 1 242 ? -13.227 7.308 25.105 1.00 68.00 242 GLY A C 1
ATOM 1699 O O . GLY A 1 242 ? -12.850 6.211 24.709 1.00 68.00 242 GLY A O 1
ATOM 1700 N N . ALA A 1 243 ? -13.141 7.671 26.370 1.00 67.62 243 ALA A N 1
ATOM 1701 C CA . ALA A 1 243 ? -12.964 6.727 27.452 1.00 67.62 243 ALA A CA 1
ATOM 1702 C C . ALA A 1 243 ? -14.309 6.029 27.781 1.00 67.62 243 ALA A C 1
ATOM 1704 O O . ALA A 1 243 ? -14.818 6.171 28.891 1.00 67.62 243 ALA A O 1
ATOM 1705 N N . ILE A 1 244 ? -14.946 5.290 26.861 1.00 89.31 244 ILE A N 1
ATOM 1706 C CA . ILE A 1 244 ? -16.184 4.539 27.176 1.00 89.31 244 ILE A CA 1
ATOM 1707 C C . ILE A 1 244 ? -15.808 3.194 27.821 1.00 89.31 244 ILE A C 1
ATOM 1709 O O . ILE A 1 244 ? -15.733 2.173 27.147 1.00 89.31 244 ILE A O 1
ATOM 1713 N N . ALA A 1 245 ? -15.605 3.182 29.146 1.00 90.00 245 ALA A N 1
ATOM 1714 C CA . ALA A 1 245 ? -15.100 2.016 29.897 1.00 90.00 245 ALA A CA 1
ATOM 1715 C C . ALA A 1 245 ? -15.836 0.700 29.601 1.00 90.00 245 ALA A C 1
ATOM 1717 O O . ALA A 1 245 ? -15.225 -0.363 29.517 1.00 90.00 245 ALA A O 1
ATOM 1718 N N . SER A 1 246 ? -17.156 0.765 29.430 1.00 92.56 246 SER A N 1
ATOM 1719 C CA . SER A 1 246 ? -17.978 -0.407 29.131 1.00 92.56 246 SER A CA 1
ATOM 1720 C C . SER A 1 246 ? -17.754 -0.957 27.720 1.00 92.56 246 SER A C 1
ATOM 1722 O O . SER A 1 246 ? -17.789 -2.171 27.550 1.00 92.56 246 SER A O 1
ATOM 1724 N N . ALA A 1 247 ? -17.481 -0.104 26.728 1.00 93.00 247 ALA A N 1
ATOM 1725 C CA . ALA A 1 247 ? -17.096 -0.549 25.389 1.00 93.00 247 ALA A CA 1
ATOM 1726 C C . ALA A 1 247 ? -15.695 -1.171 25.393 1.00 93.00 247 ALA A C 1
ATOM 1728 O O . ALA A 1 247 ? -15.506 -2.246 24.836 1.00 93.00 247 ALA A O 1
ATOM 1729 N N . THR A 1 248 ? -14.739 -0.556 26.096 1.00 92.88 248 THR A N 1
ATOM 1730 C CA . THR A 1 248 ? -13.384 -1.109 26.251 1.00 92.88 248 THR A CA 1
ATOM 1731 C C . THR A 1 248 ? -13.397 -2.456 26.982 1.00 92.88 248 THR A C 1
ATOM 1733 O O . THR A 1 248 ? -12.689 -3.376 26.586 1.00 92.88 248 THR A O 1
ATOM 1736 N N . SER A 1 249 ? -14.241 -2.608 28.011 1.00 95.50 249 SER A N 1
ATOM 1737 C CA . SER A 1 249 ? -14.425 -3.890 28.713 1.00 95.50 249 SER A CA 1
ATOM 1738 C C . SER A 1 249 ? -15.020 -4.957 27.794 1.00 95.50 249 SER A C 1
ATOM 1740 O O . SER A 1 249 ? -14.606 -6.110 27.839 1.00 95.50 249 SER A O 1
ATOM 1742 N N . TYR A 1 250 ? -15.986 -4.575 26.952 1.00 95.94 250 TYR A N 1
ATOM 1743 C CA . TYR A 1 250 ? -16.571 -5.490 25.977 1.00 95.94 250 TYR A CA 1
ATOM 1744 C C . TYR A 1 250 ? -15.532 -5.939 24.946 1.00 95.94 250 TYR A C 1
ATOM 1746 O O . TYR A 1 250 ? -15.407 -7.135 24.714 1.00 95.94 250 TYR A O 1
ATOM 1754 N N . LEU A 1 251 ? -14.734 -5.012 24.402 1.00 95.25 251 LEU A N 1
ATOM 1755 C CA . LEU A 1 251 ? -13.637 -5.326 23.482 1.00 95.25 251 LEU A CA 1
ATOM 1756 C C . LEU A 1 251 ? -12.634 -6.309 24.103 1.00 95.25 251 LEU A C 1
ATOM 1758 O O . LEU A 1 251 ? -12.263 -7.279 23.453 1.00 95.25 251 LEU A O 1
ATOM 1762 N N . ALA A 1 252 ? -12.249 -6.114 25.369 1.00 96.62 252 ALA A N 1
ATOM 1763 C CA . ALA A 1 252 ? -11.394 -7.067 26.079 1.00 96.62 252 ALA A CA 1
ATOM 1764 C C . ALA A 1 252 ? -12.020 -8.472 26.148 1.00 96.62 252 ALA A C 1
ATOM 1766 O O . ALA A 1 252 ? -11.336 -9.464 25.915 1.00 96.62 252 ALA A O 1
ATOM 1767 N N . GLY A 1 253 ? -13.334 -8.555 26.384 1.00 97.44 253 GLY A N 1
ATOM 1768 C CA . GLY A 1 253 ? -14.079 -9.814 26.329 1.00 97.44 253 GLY A CA 1
ATOM 1769 C C . GLY A 1 253 ? -14.110 -10.449 24.934 1.00 97.44 253 GLY A C 1
ATOM 1770 O O . GLY A 1 253 ? -14.013 -11.669 24.828 1.00 97.44 253 GLY A O 1
ATOM 1771 N N . VAL A 1 254 ? -14.198 -9.647 23.865 1.00 96.56 254 VAL A N 1
ATOM 1772 C CA . VAL A 1 254 ? -14.105 -10.135 22.475 1.00 96.56 254 VAL A CA 1
ATOM 1773 C C . VAL A 1 254 ? -12.708 -10.698 22.194 1.00 96.56 254 VAL A C 1
ATOM 1775 O O . VAL A 1 254 ? -12.604 -11.765 21.597 1.00 96.56 254 VAL A O 1
ATOM 1778 N N . ILE A 1 255 ? -11.646 -10.045 22.678 1.00 97.00 255 ILE A N 1
ATOM 1779 C CA . ILE A 1 255 ? -10.267 -10.552 22.573 1.00 97.00 255 ILE A CA 1
ATOM 1780 C C . ILE A 1 255 ? -10.129 -11.888 23.315 1.00 97.00 255 ILE A C 1
ATOM 1782 O O . ILE A 1 255 ? -9.668 -12.863 22.731 1.00 97.00 255 ILE A O 1
ATOM 1786 N N . ASP A 1 256 ? -10.606 -11.978 24.560 1.00 97.88 256 ASP A N 1
ATOM 1787 C CA . ASP A 1 256 ? -10.552 -13.208 25.370 1.00 97.88 256 ASP A CA 1
ATOM 1788 C C . ASP A 1 256 ? -11.375 -14.376 24.789 1.00 97.88 256 ASP A C 1
ATOM 1790 O O . ASP A 1 256 ? -11.114 -15.552 25.092 1.00 97.88 256 ASP A O 1
ATOM 1794 N N . ALA A 1 257 ? -12.402 -14.061 23.996 1.00 96.81 257 ALA A N 1
ATOM 1795 C CA . ALA A 1 257 ? -13.251 -15.028 23.307 1.00 96.81 257 ALA A CA 1
ATOM 1796 C C . ALA A 1 257 ? -12.729 -15.411 21.912 1.00 96.81 257 ALA A C 1
ATOM 1798 O O . ALA A 1 257 ? -13.190 -16.412 21.362 1.00 96.81 257 ALA A O 1
ATOM 1799 N N . SER A 1 258 ? -11.793 -14.645 21.346 1.00 96.50 258 SER A N 1
ATOM 1800 C CA . SER A 1 258 ? -11.247 -14.898 20.015 1.00 96.50 258 SER A CA 1
ATOM 1801 C C . SER A 1 258 ? -10.481 -16.218 19.961 1.00 96.50 258 SER A C 1
ATOM 1803 O O . SER A 1 258 ? -9.766 -16.584 20.895 1.00 96.50 258 SER A O 1
ATOM 1805 N N . THR A 1 259 ? -10.600 -16.936 18.847 1.00 96.62 259 THR A N 1
ATOM 1806 C CA . THR A 1 259 ? -9.773 -18.115 18.550 1.00 96.62 259 THR A CA 1
ATOM 1807 C C . THR A 1 259 ? -8.446 -17.748 17.897 1.00 96.62 259 THR A C 1
ATOM 1809 O O . THR A 1 259 ? -7.540 -18.578 17.877 1.00 96.62 259 THR A O 1
ATOM 1812 N N . ASP A 1 260 ? -8.326 -16.526 17.376 1.00 95.81 260 ASP A N 1
ATOM 1813 C CA . ASP A 1 260 ? -7.102 -16.052 16.744 1.00 95.81 260 ASP A CA 1
ATOM 1814 C C . ASP A 1 260 ? -6.054 -15.715 17.804 1.00 95.81 260 ASP A C 1
ATOM 1816 O O . ASP A 1 260 ? -6.336 -15.057 18.811 1.00 95.81 260 ASP A O 1
ATOM 1820 N N . THR A 1 261 ? -4.818 -16.133 17.547 1.00 97.38 261 THR A N 1
ATOM 1821 C CA . THR A 1 261 ? -3.658 -15.832 18.387 1.00 97.38 261 THR A CA 1
ATOM 1822 C C . THR A 1 261 ? -2.670 -14.935 17.655 1.00 97.38 261 THR A C 1
ATOM 1824 O O . THR A 1 261 ? -2.651 -14.874 16.424 1.00 97.38 261 THR A O 1
ATOM 1827 N N . TRP A 1 262 ? -1.827 -14.242 18.416 1.00 95.38 262 TRP A N 1
ATOM 1828 C CA . TRP A 1 262 ? -0.722 -13.463 17.881 1.00 95.38 262 TRP A CA 1
ATOM 1829 C C . TRP A 1 262 ? 0.221 -14.365 17.080 1.00 95.38 262 TRP A C 1
ATOM 1831 O O . TRP A 1 262 ? 0.781 -15.324 17.611 1.00 95.38 262 TRP A O 1
ATOM 1841 N N . ASP A 1 263 ? 0.400 -14.048 15.803 1.00 92.69 263 ASP A N 1
ATOM 1842 C CA . ASP A 1 263 ? 1.292 -14.775 14.909 1.00 92.69 263 ASP A CA 1
ATOM 1843 C C . ASP A 1 263 ? 2.635 -14.054 14.826 1.00 92.69 263 ASP A C 1
ATOM 1845 O O . ASP A 1 263 ? 2.739 -12.988 14.225 1.00 92.69 263 ASP A O 1
ATOM 1849 N N . THR A 1 264 ? 3.677 -14.632 15.419 1.00 92.06 264 THR A N 1
ATOM 1850 C CA . THR A 1 264 ? 5.005 -14.015 15.430 1.00 92.06 264 THR A CA 1
ATOM 1851 C C . THR A 1 264 ? 5.710 -14.034 14.079 1.00 92.06 264 THR A C 1
ATOM 1853 O O . THR A 1 264 ? 6.647 -13.262 13.898 1.00 92.06 264 THR A O 1
ATOM 1856 N N . ALA A 1 265 ? 5.300 -14.901 13.146 1.00 86.38 265 ALA A N 1
ATOM 1857 C CA . ALA A 1 265 ? 5.884 -14.934 11.808 1.00 86.38 265 ALA A CA 1
ATOM 1858 C C . ALA A 1 265 ? 5.438 -13.710 10.999 1.00 86.38 265 ALA A C 1
ATOM 1860 O O . ALA A 1 265 ? 6.269 -13.026 10.412 1.00 86.38 265 ALA A O 1
ATOM 1861 N N . THR A 1 266 ? 4.142 -13.402 11.055 1.00 81.62 266 THR A N 1
ATOM 1862 C CA . THR A 1 266 ? 3.521 -12.298 10.306 1.00 81.62 266 THR A CA 1
ATOM 1863 C C . THR A 1 266 ? 3.593 -10.967 11.066 1.00 81.62 266 THR A C 1
ATOM 1865 O O . THR A 1 266 ? 3.838 -9.906 10.502 1.00 81.62 266 THR A O 1
ATOM 1868 N N . LEU A 1 267 ? 3.383 -10.995 12.386 1.00 85.12 267 LEU A N 1
ATOM 1869 C CA . LEU A 1 267 ? 3.285 -9.803 13.234 1.00 85.12 267 LEU A CA 1
ATOM 1870 C C . LEU A 1 267 ? 4.543 -9.572 14.080 1.00 85.12 267 LEU A C 1
ATOM 1872 O O . LEU A 1 267 ? 4.548 -8.692 14.931 1.00 85.12 267 LEU A O 1
ATOM 1876 N N . GLY A 1 268 ? 5.622 -10.335 13.919 1.00 88.88 268 GLY A N 1
ATOM 1877 C CA . GLY A 1 268 ? 6.825 -10.188 14.749 1.00 88.88 268 GLY A CA 1
ATOM 1878 C C . GLY A 1 268 ? 6.572 -10.385 16.253 1.00 88.88 268 GLY A C 1
ATOM 1879 O O . GLY A 1 268 ? 5.611 -11.026 16.675 1.00 88.88 268 GLY A O 1
ATOM 1880 N N . THR A 1 269 ? 7.445 -9.838 17.100 1.00 92.00 269 THR A N 1
ATOM 1881 C CA . THR A 1 269 ? 7.336 -9.998 18.560 1.00 92.00 269 THR A CA 1
ATOM 1882 C C . THR A 1 269 ? 6.076 -9.325 19.104 1.00 92.00 269 THR A C 1
ATOM 1884 O O . THR A 1 269 ? 5.851 -8.138 18.861 1.00 92.00 269 THR A O 1
ATOM 1887 N N . GLN A 1 270 ? 5.276 -10.070 19.875 1.00 92.31 270 GLN A N 1
ATOM 1888 C CA . GLN A 1 270 ? 4.126 -9.504 20.575 1.00 92.31 270 GLN A CA 1
ATOM 1889 C C . GLN A 1 270 ? 4.596 -8.425 21.563 1.00 92.31 270 GLN A C 1
ATOM 1891 O O . GLN A 1 270 ? 5.516 -8.691 22.344 1.00 92.31 270 GLN A O 1
ATOM 1896 N N . PRO A 1 271 ? 3.987 -7.225 21.559 1.00 91.25 271 PRO A N 1
ATOM 1897 C CA . PRO A 1 271 ? 4.292 -6.195 22.545 1.00 91.25 271 PRO A CA 1
ATOM 1898 C C . PRO A 1 271 ? 4.054 -6.668 23.986 1.00 91.25 271 PRO A C 1
ATOM 1900 O O . PRO A 1 271 ? 3.456 -7.712 24.231 1.00 91.25 271 PRO A O 1
ATOM 1903 N N . ALA A 1 272 ? 4.526 -5.899 24.967 1.00 94.75 272 ALA A N 1
ATOM 1904 C CA . ALA A 1 272 ? 4.218 -6.185 26.364 1.00 94.75 272 ALA A CA 1
ATOM 1905 C C . ALA A 1 272 ? 2.751 -5.852 26.683 1.00 94.75 272 ALA A C 1
ATOM 1907 O O . ALA A 1 272 ? 2.194 -4.875 26.176 1.00 94.75 272 ALA A O 1
ATOM 1908 N N . LYS A 1 273 ? 2.145 -6.635 27.581 1.00 95.44 273 LYS A N 1
ATOM 1909 C CA . LYS A 1 273 ? 0.799 -6.376 28.103 1.00 95.44 273 LYS A CA 1
ATOM 1910 C C . LYS A 1 273 ? 0.748 -5.022 28.813 1.00 95.44 273 LYS A C 1
ATOM 1912 O O . LYS A 1 273 ? 1.609 -4.717 29.642 1.00 95.44 273 LYS A O 1
ATOM 1917 N N . LEU A 1 274 ? -0.277 -4.227 28.522 1.00 92.44 274 LEU A N 1
ATOM 1918 C CA . LEU A 1 274 ? -0.489 -2.928 29.143 1.00 92.44 274 LEU A CA 1
ATOM 1919 C C . LEU A 1 274 ? -0.753 -3.080 30.653 1.00 92.44 274 LEU A C 1
ATOM 1921 O O . LEU A 1 274 ? -1.529 -3.950 31.071 1.00 92.44 274 LEU A O 1
ATOM 1925 N N . PRO A 1 275 ? -0.177 -2.208 31.501 1.00 93.69 275 PRO A N 1
ATOM 1926 C CA . PRO A 1 275 ? -0.528 -2.156 32.916 1.00 93.69 275 PRO A CA 1
ATOM 1927 C C . PRO A 1 275 ? -2.032 -1.906 33.103 1.00 93.69 275 PRO A C 1
ATOM 1929 O O . PRO A 1 275 ? -2.581 -0.952 32.557 1.00 93.69 275 PRO A O 1
ATOM 1932 N N . GLY A 1 276 ? -2.704 -2.759 33.882 1.00 94.44 276 GLY A N 1
ATOM 1933 C CA . GLY A 1 276 ? -4.152 -2.655 34.114 1.00 94.44 276 GLY A CA 1
ATOM 1934 C C . GLY A 1 276 ? -5.029 -3.184 32.972 1.00 94.44 276 GLY A C 1
ATOM 1935 O O . GLY A 1 276 ? -6.231 -2.918 32.958 1.00 94.44 276 GLY A O 1
ATOM 1936 N N . SER A 1 277 ? -4.442 -3.924 32.027 1.00 95.88 277 SER A N 1
ATOM 1937 C CA . SER A 1 277 ? -5.162 -4.616 30.958 1.00 95.88 277 SER A CA 1
ATOM 1938 C C . SER A 1 277 ? -6.338 -5.446 31.491 1.00 95.88 277 SER A C 1
ATOM 1940 O O . SER A 1 277 ? -6.220 -6.181 32.474 1.00 95.88 277 SER A O 1
ATOM 1942 N N . ALA A 1 278 ? -7.476 -5.313 30.812 1.00 96.50 278 ALA A N 1
ATOM 1943 C CA . ALA A 1 278 ? -8.699 -6.067 31.052 1.00 96.50 278 ALA A CA 1
ATOM 1944 C C . ALA A 1 278 ? -8.725 -7.412 30.302 1.00 96.50 278 ALA A C 1
ATOM 1946 O O . ALA A 1 278 ? -9.609 -8.221 30.563 1.00 96.50 278 ALA A O 1
ATOM 1947 N N . VAL A 1 279 ? -7.772 -7.656 29.395 1.00 97.44 279 VAL A N 1
ATOM 1948 C CA . VAL A 1 279 ? -7.637 -8.922 28.659 1.00 97.44 279 VAL A CA 1
ATOM 1949 C C . VAL A 1 279 ? -7.060 -9.972 29.602 1.00 97.44 279 VAL A C 1
ATOM 1951 O O . VAL A 1 279 ? -5.970 -9.796 30.153 1.00 97.44 279 VAL A O 1
ATOM 1954 N N . THR A 1 280 ? -7.765 -11.078 29.818 1.00 97.94 280 THR A N 1
ATOM 1955 C CA . THR A 1 280 ? -7.308 -12.157 30.707 1.00 97.94 280 THR A CA 1
ATOM 1956 C C . THR A 1 280 ? -6.436 -13.176 29.977 1.00 97.94 280 THR A C 1
ATOM 1958 O O . THR A 1 280 ? -5.449 -13.645 30.549 1.00 97.94 280 THR A O 1
ATOM 1961 N N . LYS A 1 281 ? -6.716 -13.450 28.700 1.00 97.25 281 LYS A N 1
ATOM 1962 C CA . LYS A 1 281 ? -5.971 -14.387 27.851 1.00 97.25 281 LYS A CA 1
ATOM 1963 C C . LYS A 1 281 ? -5.029 -13.642 26.907 1.00 97.25 281 LYS A C 1
ATOM 1965 O O . LYS A 1 281 ? -5.274 -13.506 25.710 1.00 97.25 281 LYS A O 1
ATOM 1970 N N . TYR A 1 282 ? -3.926 -13.146 27.458 1.00 97.12 282 TYR A N 1
ATOM 1971 C CA . TYR A 1 282 ? -2.928 -12.438 26.658 1.00 97.12 282 TYR A CA 1
ATOM 1972 C C . TYR A 1 282 ? -2.296 -13.362 25.608 1.00 97.12 282 TYR A C 1
ATOM 1974 O O . TYR A 1 282 ? -1.929 -14.489 25.930 1.00 97.12 282 TYR A O 1
ATOM 1982 N N . GLY A 1 283 ? -2.191 -12.886 24.366 1.00 95.94 283 GLY A N 1
ATOM 1983 C CA . GLY A 1 283 ? -1.804 -13.709 23.212 1.00 95.94 283 GLY A CA 1
ATOM 1984 C C . GLY A 1 283 ? -2.951 -13.946 22.234 1.00 95.94 283 GLY A C 1
ATOM 1985 O O . GLY A 1 283 ? -2.691 -14.187 21.060 1.00 95.94 283 GLY A O 1
ATOM 1986 N N . HIS A 1 284 ? -4.204 -13.813 22.677 1.00 97.81 284 HIS A N 1
ATOM 1987 C CA . HIS A 1 284 ? -5.355 -13.770 21.779 1.00 97.81 284 HIS A CA 1
ATOM 1988 C C . HIS A 1 284 ? -5.487 -12.392 21.129 1.00 97.81 284 HIS A C 1
ATOM 1990 O O . HIS A 1 284 ? -5.090 -11.379 21.712 1.00 97.81 284 HIS A O 1
ATOM 1996 N N . VAL A 1 285 ? -6.029 -12.358 19.913 1.00 96.50 285 VAL A N 1
ATOM 1997 C CA . VAL A 1 285 ? -6.169 -11.131 19.125 1.00 96.50 285 VAL A CA 1
ATOM 1998 C C . VAL A 1 285 ? -7.495 -11.081 18.380 1.00 96.50 285 VAL A C 1
ATOM 2000 O O . VAL A 1 285 ? -8.109 -12.108 18.116 1.00 96.50 285 VAL A O 1
ATOM 2003 N N . VAL A 1 286 ? -7.919 -9.885 17.986 1.00 95.19 286 VAL A N 1
ATOM 2004 C CA . VAL A 1 286 ? -9.046 -9.681 17.067 1.00 95.19 286 VAL A CA 1
ATOM 2005 C C . VAL A 1 286 ? -8.518 -9.013 15.808 1.00 95.19 286 VAL A C 1
ATOM 2007 O O . VAL A 1 286 ? -7.975 -7.910 15.881 1.00 95.19 286 VAL A O 1
ATOM 2010 N N . LYS A 1 287 ? -8.686 -9.670 14.659 1.00 92.38 287 LYS A N 1
ATOM 2011 C CA . LYS A 1 287 ? -8.383 -9.097 13.343 1.00 92.38 287 LYS A CA 1
ATOM 2012 C C . LYS A 1 287 ? -9.648 -8.462 12.771 1.00 92.38 287 LYS A C 1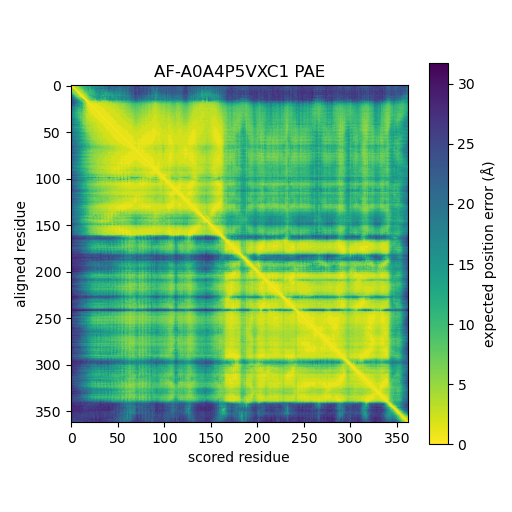
ATOM 2014 O O . LYS A 1 287 ? -10.676 -9.125 12.673 1.00 92.38 287 LYS A O 1
ATOM 2019 N N . SER A 1 288 ? -9.594 -7.183 12.415 1.00 90.69 288 SER A N 1
ATOM 2020 C CA . SER A 1 288 ? -10.725 -6.481 11.795 1.00 90.69 288 SER A CA 1
ATOM 2021 C C . SER A 1 288 ? -10.252 -5.299 10.943 1.00 90.69 288 SER A C 1
ATOM 2023 O O . SER A 1 288 ? -9.069 -4.969 10.931 1.00 90.69 288 SER A O 1
ATOM 2025 N N . GLN A 1 289 ? -11.173 -4.673 10.211 1.00 89.62 289 GLN A N 1
ATOM 2026 C CA . GLN A 1 289 ? -10.916 -3.472 9.419 1.00 89.62 289 GLN A CA 1
ATOM 2027 C C . GLN A 1 289 ? -11.052 -2.225 10.303 1.00 89.62 289 GLN A C 1
ATOM 2029 O O . GLN A 1 289 ? -12.124 -1.936 10.826 1.00 89.62 289 GLN A O 1
ATOM 2034 N N . LEU A 1 290 ? -9.955 -1.500 10.484 1.00 90.38 290 LEU A N 1
ATOM 2035 C CA . LEU A 1 290 ? -9.860 -0.208 11.150 1.00 90.38 290 LEU A CA 1
ATOM 2036 C C . LEU A 1 290 ? -10.276 0.901 10.187 1.00 90.38 290 LEU A C 1
ATOM 2038 O O . LEU A 1 290 ? -9.799 0.937 9.056 1.00 90.38 290 LEU A O 1
ATOM 2042 N N . ILE A 1 291 ? -11.125 1.819 10.641 1.00 91.69 291 ILE A N 1
ATOM 2043 C CA . ILE A 1 291 ? -11.586 2.945 9.825 1.00 91.69 291 ILE A CA 1
ATOM 2044 C C . ILE A 1 291 ? -10.477 4.001 9.748 1.00 91.69 291 ILE A C 1
ATOM 2046 O O . ILE A 1 291 ? -9.928 4.418 10.769 1.00 91.69 291 ILE A O 1
ATOM 2050 N N . ILE A 1 292 ? -10.176 4.484 8.548 1.00 89.38 292 ILE A N 1
ATOM 2051 C CA . ILE A 1 292 ? -9.306 5.637 8.323 1.00 89.38 292 ILE A CA 1
ATOM 2052 C C . ILE A 1 292 ? -10.184 6.775 7.821 1.00 89.38 292 ILE A C 1
ATOM 2054 O O . ILE A 1 292 ? -10.939 6.595 6.870 1.00 89.38 292 ILE A O 1
ATOM 2058 N N . PHE A 1 293 ? -10.100 7.953 8.434 1.00 90.00 293 PHE A N 1
ATOM 2059 C CA . PHE A 1 293 ? -10.894 9.111 8.019 1.00 90.00 293 PHE A CA 1
ATOM 2060 C C . PHE A 1 293 ? -10.024 10.268 7.539 1.00 90.00 293 PHE A C 1
ATOM 2062 O O . PHE A 1 293 ? -8.914 10.490 8.032 1.00 90.00 293 PHE A O 1
ATOM 2069 N N . ASN A 1 294 ? -10.543 11.023 6.575 1.00 85.44 294 ASN A N 1
ATOM 2070 C CA . ASN A 1 294 ? -9.906 12.238 6.113 1.00 85.44 294 ASN A CA 1
ATOM 2071 C C . ASN A 1 294 ? -10.147 13.359 7.123 1.00 85.44 294 ASN A C 1
ATOM 2073 O O . ASN A 1 294 ? -11.230 13.504 7.695 1.00 85.44 294 ASN A O 1
ATOM 2077 N N . THR A 1 295 ? -9.132 14.190 7.317 1.00 81.62 295 THR A N 1
ATOM 2078 C CA . THR A 1 295 ? -9.288 15.428 8.072 1.00 81.62 295 THR A CA 1
ATOM 2079 C C . THR A 1 295 ? -9.072 16.577 7.117 1.00 81.62 295 THR A C 1
ATOM 2081 O O . THR A 1 295 ? -8.165 16.536 6.294 1.00 81.62 295 THR A O 1
ATOM 2084 N N . THR A 1 296 ? -9.839 17.652 7.259 1.00 73.38 296 THR A N 1
ATOM 2085 C CA . THR A 1 296 ? -9.598 18.891 6.503 1.00 73.38 296 THR A CA 1
ATOM 2086 C C . THR A 1 296 ? -8.260 19.557 6.862 1.00 73.38 296 THR A C 1
ATOM 2088 O O . THR A 1 296 ? -7.956 20.637 6.365 1.00 73.38 296 THR A O 1
ATOM 2091 N N . TYR A 1 297 ? -7.475 18.960 7.763 1.00 65.50 297 TYR A N 1
ATOM 2092 C CA . TYR A 1 297 ? -6.195 19.468 8.217 1.00 65.50 297 TYR A CA 1
ATOM 2093 C C . TYR A 1 297 ? -5.081 18.979 7.284 1.00 65.50 297 TYR A C 1
ATOM 2095 O O . TYR A 1 297 ? -4.736 17.803 7.269 1.00 65.50 297 TYR A O 1
ATOM 2103 N N . THR A 1 298 ? -4.487 19.894 6.518 1.00 57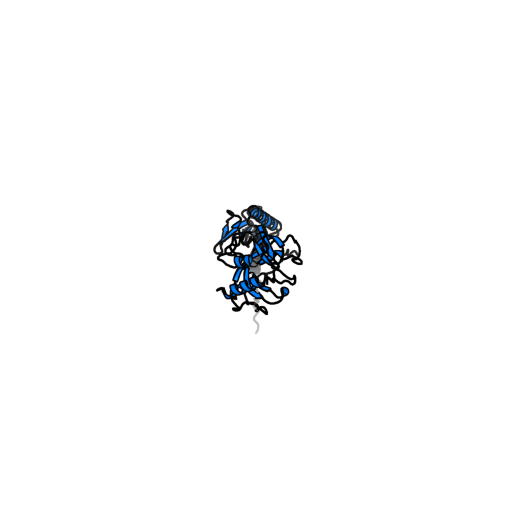.00 298 THR A N 1
ATOM 2104 C CA . THR A 1 298 ? -3.365 19.616 5.601 1.00 57.00 298 THR A CA 1
ATOM 2105 C C . THR A 1 298 ? -1.995 19.626 6.301 1.00 57.00 298 THR A C 1
ATOM 2107 O O . THR A 1 298 ? -0.965 19.731 5.639 1.00 57.00 298 THR A O 1
ATOM 2110 N N . GLY A 1 299 ? -1.969 19.589 7.639 1.00 64.31 299 GLY A N 1
ATOM 2111 C CA . GLY A 1 299 ? -0.766 19.701 8.475 1.00 64.31 299 GLY A CA 1
ATOM 2112 C C . GLY A 1 299 ? -0.477 18.448 9.306 1.00 64.31 299 GLY A C 1
ATOM 2113 O O . GLY A 1 299 ? -1.041 17.384 9.063 1.00 64.31 299 GLY A O 1
ATOM 2114 N N . SER A 1 300 ? 0.399 18.572 10.311 1.00 70.69 300 SER A N 1
ATOM 2115 C CA . SER A 1 300 ? 0.622 17.490 11.280 1.00 70.69 300 SER A CA 1
ATOM 2116 C C . SER A 1 300 ? -0.686 17.134 11.996 1.00 70.69 300 SER A C 1
ATOM 2118 O O . SER A 1 300 ? -1.533 18.001 12.206 1.00 70.69 300 SER A O 1
ATOM 2120 N N . CYS A 1 301 ? -0.844 15.883 12.437 1.00 77.88 301 CYS A N 1
ATOM 2121 C CA . CYS A 1 301 ? -2.037 15.458 13.188 1.00 77.88 301 CYS A CA 1
ATOM 2122 C C . CYS A 1 301 ? -2.198 16.110 14.564 1.00 77.88 301 CYS A C 1
ATOM 2124 O O . CYS A 1 301 ? -3.102 15.756 15.324 1.00 77.88 301 CYS A O 1
ATOM 2126 N N . SER A 1 302 ? -1.308 17.034 14.920 1.00 80.19 302 SER A N 1
ATOM 2127 C CA . SER A 1 302 ? -1.381 17.751 16.178 1.00 80.19 302 SER A CA 1
ATOM 2128 C C . SER A 1 302 ? -2.647 18.608 16.217 1.00 80.19 302 SER A C 1
ATOM 2130 O O . SER A 1 302 ? -2.894 19.423 15.329 1.00 80.19 302 SER A O 1
ATOM 2132 N N . GLY A 1 303 ? -3.460 18.420 17.258 1.00 78.69 303 GLY A N 1
ATOM 2133 C CA . GLY A 1 303 ? -4.677 19.203 17.482 1.00 78.69 303 GLY A CA 1
ATOM 2134 C C . GLY A 1 303 ? -5.930 18.688 16.769 1.00 78.69 303 GLY A C 1
ATOM 2135 O O . GLY A 1 303 ? -6.969 19.353 16.834 1.00 78.69 303 GLY A O 1
ATOM 2136 N N . ILE A 1 304 ? -5.882 17.513 16.128 1.00 83.31 304 ILE A N 1
ATOM 2137 C CA . ILE A 1 304 ? -7.090 16.888 15.579 1.00 83.31 304 ILE A CA 1
ATOM 2138 C C . ILE A 1 304 ? -8.046 16.552 16.719 1.00 83.31 304 ILE A C 1
ATOM 2140 O O . ILE A 1 304 ? -7.726 15.830 17.661 1.00 83.31 304 ILE A O 1
ATOM 2144 N N . LYS A 1 305 ? -9.270 17.070 16.615 1.00 85.00 305 LYS A N 1
ATOM 2145 C CA . LYS A 1 305 ? -10.346 16.704 17.530 1.00 85.00 305 LYS A CA 1
ATOM 2146 C C . LYS A 1 305 ? -10.858 15.323 17.147 1.00 85.00 305 LYS A C 1
ATOM 2148 O O . LYS A 1 305 ? -11.563 15.185 16.155 1.00 85.00 305 LYS A O 1
ATOM 2153 N N . MET A 1 306 ? -10.584 14.333 17.987 1.00 89.75 306 MET A N 1
ATOM 2154 C CA . MET A 1 306 ? -11.112 12.965 17.888 1.00 89.75 306 MET A CA 1
ATOM 2155 C C . MET A 1 306 ? -12.589 12.856 18.322 1.00 89.75 306 MET A C 1
ATOM 2157 O O . MET A 1 306 ? -13.057 11.828 18.798 1.00 89.75 306 MET A O 1
ATOM 2161 N N . THR A 1 307 ? -13.352 13.946 18.227 1.00 90.75 307 THR A N 1
ATOM 2162 C CA . THR A 1 307 ? -14.753 14.019 18.649 1.00 90.75 307 THR A CA 1
ATOM 2163 C C . THR A 1 307 ? -15.523 14.924 17.703 1.00 90.75 307 THR A C 1
ATOM 2165 O O . THR A 1 307 ? -15.087 16.037 17.417 1.00 90.75 307 THR A O 1
ATOM 2168 N N . GLY A 1 308 ? -16.679 14.462 17.235 1.00 90.88 308 GLY A N 1
ATOM 2169 C CA . GLY A 1 308 ? -17.486 15.208 16.276 1.00 90.88 308 GLY A CA 1
ATOM 2170 C C . GLY A 1 308 ? -18.254 14.298 15.331 1.00 90.88 308 GLY A C 1
ATOM 2171 O O . GLY A 1 308 ? -18.367 13.096 15.554 1.00 90.88 308 GLY A O 1
ATOM 2172 N N . THR A 1 309 ? -18.796 14.891 14.279 1.00 92.75 309 THR A N 1
ATOM 2173 C CA . THR A 1 309 ? -19.576 14.227 13.230 1.00 92.75 309 THR A CA 1
ATOM 2174 C C . THR A 1 309 ? -19.169 14.824 11.888 1.00 92.75 309 THR A C 1
ATOM 2176 O O . THR A 1 309 ? -18.755 15.983 11.861 1.00 92.75 309 THR A O 1
ATOM 2179 N N . GLY A 1 310 ? -19.346 14.095 10.785 1.00 89.75 310 GLY A N 1
ATOM 2180 C CA . GLY A 1 310 ? -19.075 14.646 9.450 1.00 89.75 310 GLY A CA 1
ATOM 2181 C C . GLY A 1 310 ? -17.656 14.408 8.939 1.00 89.75 310 GLY A C 1
ATOM 2182 O O . GLY A 1 310 ? -17.237 15.101 8.021 1.00 89.75 310 GLY A O 1
ATOM 2183 N N . TYR A 1 311 ? -16.908 13.473 9.529 1.00 92.56 311 TYR A N 1
ATOM 2184 C CA . TYR A 1 311 ? -15.623 13.061 8.968 1.00 92.56 311 TYR A CA 1
ATOM 2185 C C . TYR A 1 311 ? -15.879 12.088 7.828 1.00 92.56 311 TYR A C 1
ATOM 2187 O O . TYR A 1 311 ? -16.716 11.207 7.968 1.00 92.56 311 TYR A O 1
ATOM 2195 N N . GLU A 1 312 ? -15.177 12.235 6.718 1.00 90.12 312 GLU A N 1
ATOM 2196 C CA . GLU A 1 312 ? -15.309 11.329 5.581 1.00 90.12 312 GLU A CA 1
ATOM 2197 C C . GLU A 1 312 ? -14.372 10.135 5.765 1.00 90.12 312 GLU A C 1
ATOM 2199 O O . GLU A 1 312 ? -13.203 10.316 6.113 1.00 90.12 312 GLU A O 1
ATOM 2204 N N . ILE A 1 313 ? -14.866 8.917 5.562 1.00 89.12 313 ILE A N 1
ATOM 2205 C CA . ILE A 1 313 ? -14.030 7.720 5.543 1.00 89.12 313 ILE A CA 1
ATOM 2206 C C . ILE A 1 313 ? -13.121 7.812 4.318 1.00 89.12 313 ILE A C 1
ATOM 2208 O O . ILE A 1 313 ? -13.592 7.875 3.188 1.00 89.12 313 ILE A O 1
ATOM 2212 N N . ALA A 1 314 ? -11.814 7.830 4.563 1.00 81.75 314 ALA A N 1
ATOM 2213 C CA . ALA A 1 314 ? -10.777 7.841 3.540 1.00 81.75 314 ALA A CA 1
ATOM 2214 C C . ALA A 1 314 ? -10.369 6.429 3.111 1.00 81.75 314 ALA A C 1
ATOM 2216 O O . ALA A 1 314 ? -9.742 6.285 2.068 1.00 81.75 314 ALA A O 1
ATOM 2217 N N . GLY A 1 315 ? -10.657 5.416 3.932 1.00 81.56 315 GLY A N 1
ATOM 2218 C CA . GLY A 1 315 ? -10.393 4.013 3.641 1.00 81.56 315 GLY A CA 1
ATOM 2219 C C . GLY A 1 315 ? -10.368 3.156 4.899 1.00 81.56 315 GLY A C 1
ATOM 2220 O O . GLY A 1 315 ? -10.816 3.575 5.969 1.00 81.56 315 GLY A O 1
ATOM 2221 N N . TYR A 1 316 ? -9.801 1.959 4.777 1.00 84.31 316 TYR A N 1
ATOM 2222 C CA . TYR A 1 316 ? -9.674 1.014 5.883 1.00 84.31 316 TYR A CA 1
ATOM 2223 C C . TYR A 1 316 ? -8.297 0.370 5.903 1.00 84.31 316 TYR A C 1
ATOM 2225 O O . TYR A 1 316 ? -7.643 0.244 4.867 1.00 84.31 316 TYR A O 1
ATOM 2233 N N . ALA A 1 317 ? -7.886 -0.083 7.083 1.00 82.50 317 ALA A N 1
ATOM 2234 C CA . ALA A 1 317 ? -6.717 -0.930 7.232 1.00 82.50 317 ALA A CA 1
ATOM 2235 C C . ALA A 1 317 ? -6.990 -2.151 8.092 1.00 82.50 317 ALA A C 1
ATOM 2237 O O . ALA A 1 317 ? -7.696 -2.075 9.090 1.00 82.50 317 ALA A O 1
ATOM 2238 N N . THR A 1 318 ? -6.379 -3.282 7.753 1.00 85.50 318 THR A N 1
ATOM 2239 C CA . THR A 1 318 ? -6.427 -4.452 8.627 1.00 85.50 318 THR A CA 1
ATOM 2240 C C . THR A 1 318 ? -5.671 -4.135 9.916 1.00 85.50 318 THR A C 1
ATOM 2242 O O . THR A 1 318 ? -4.488 -3.810 9.883 1.00 85.50 318 THR A O 1
ATOM 2245 N N . ALA A 1 319 ? -6.339 -4.248 11.059 1.00 89.12 319 ALA A N 1
ATOM 2246 C CA . ALA A 1 319 ? -5.742 -4.075 12.374 1.00 89.12 319 ALA A CA 1
ATOM 2247 C C . ALA A 1 319 ? -5.922 -5.330 13.229 1.00 89.12 319 ALA A C 1
ATOM 2249 O O . ALA A 1 319 ? -6.950 -6.007 13.182 1.00 89.12 319 ALA A O 1
ATOM 2250 N N . VAL A 1 320 ? -4.904 -5.616 14.036 1.00 92.50 320 VAL A N 1
ATOM 2251 C CA . VAL A 1 320 ? -4.874 -6.679 15.035 1.00 92.50 320 VAL A CA 1
ATOM 2252 C C . VAL A 1 320 ? -4.939 -6.027 16.407 1.00 92.50 320 VAL A C 1
ATOM 2254 O O . VAL A 1 320 ? -3.954 -5.459 16.877 1.00 92.50 320 VAL A O 1
ATOM 2257 N N . VAL A 1 321 ? -6.096 -6.096 17.058 1.00 94.12 321 VAL A N 1
ATOM 2258 C CA . VAL A 1 321 ? -6.274 -5.623 18.435 1.00 94.12 321 VAL A CA 1
ATOM 2259 C C . VAL A 1 321 ? -5.843 -6.724 19.393 1.00 94.12 321 VAL A C 1
ATOM 2261 O O . VAL A 1 321 ? -6.331 -7.849 19.288 1.00 94.12 321 VAL A O 1
ATOM 2264 N N . TYR A 1 322 ? -4.943 -6.412 20.324 1.00 95.19 322 TYR A N 1
ATOM 2265 C CA . TYR A 1 322 ? -4.350 -7.407 21.227 1.00 95.19 322 TYR A CA 1
ATOM 2266 C C . TYR A 1 322 ? -4.438 -7.034 22.709 1.00 95.19 322 TYR A C 1
ATOM 2268 O O . TYR A 1 322 ? -4.196 -7.884 23.566 1.00 95.19 322 TYR A O 1
ATOM 2276 N N . ASP A 1 323 ? -4.764 -5.781 23.041 1.00 95.00 323 ASP A N 1
ATOM 2277 C CA . ASP A 1 323 ? -4.913 -5.368 24.434 1.00 95.00 323 ASP A CA 1
ATOM 2278 C C . ASP A 1 323 ? -5.908 -4.215 24.620 1.00 95.00 323 ASP A C 1
ATOM 2280 O O . ASP A 1 323 ? -6.170 -3.432 23.705 1.00 95.00 323 ASP A O 1
ATOM 2284 N N . ALA A 1 324 ? -6.454 -4.091 25.828 1.00 94.19 324 ALA A N 1
ATOM 2285 C CA . ALA A 1 324 ? -7.362 -3.023 26.217 1.00 94.19 324 ALA A CA 1
ATOM 2286 C C . ALA A 1 324 ? -7.331 -2.780 27.736 1.00 94.19 324 ALA A C 1
ATOM 2288 O O . ALA A 1 324 ? -7.480 -3.704 28.532 1.00 94.19 324 ALA A O 1
ATOM 2289 N N . VAL A 1 325 ? -7.209 -1.520 28.156 1.00 93.38 325 VAL A N 1
ATOM 2290 C CA . VAL A 1 325 ? -7.284 -1.065 29.554 1.00 93.38 325 VAL A CA 1
ATOM 2291 C C . VAL A 1 325 ? -8.637 -0.398 29.775 1.00 93.38 325 VAL A C 1
ATOM 2293 O O . VAL A 1 325 ? -8.871 0.726 29.331 1.00 93.38 325 VAL A O 1
ATOM 2296 N N . ALA A 1 326 ? -9.547 -1.094 30.456 1.00 91.69 326 ALA A N 1
ATOM 2297 C CA . ALA A 1 326 ? -10.918 -0.620 30.653 1.00 91.69 326 ALA A CA 1
ATOM 2298 C C . ALA A 1 326 ? -11.149 0.136 31.975 1.00 91.69 326 ALA A C 1
ATOM 2300 O O . ALA A 1 326 ? -12.164 0.823 32.125 1.00 91.69 326 ALA A O 1
ATOM 2301 N N . THR A 1 327 ? -10.230 0.016 32.937 1.00 91.25 327 THR A N 1
ATOM 2302 C CA . THR A 1 327 ? -10.349 0.602 34.280 1.00 91.25 327 THR A CA 1
ATOM 2303 C C . THR A 1 327 ? -9.466 1.845 34.449 1.00 91.25 327 THR A C 1
ATOM 2305 O O . THR A 1 327 ? -8.645 2.177 33.596 1.00 91.25 327 THR A O 1
ATOM 2308 N N . GLY A 1 328 ? -9.679 2.575 35.548 1.00 88.00 328 GLY A N 1
ATOM 2309 C CA . GLY A 1 328 ? -8.952 3.806 35.862 1.00 88.00 328 GLY A CA 1
ATOM 2310 C C . GLY A 1 328 ? -9.600 5.090 35.317 1.00 88.00 328 GLY A C 1
ATOM 2311 O O . GLY A 1 328 ? -10.719 5.053 34.769 1.00 88.00 328 GLY A O 1
ATOM 2312 N N . PRO A 1 329 ? -8.946 6.251 35.535 1.00 86.81 329 PRO A N 1
ATOM 2313 C CA . PRO A 1 329 ? -9.388 7.536 34.996 1.00 86.81 329 PRO A CA 1
ATOM 2314 C C . PRO A 1 329 ? -9.477 7.500 33.466 1.00 86.81 329 PRO A C 1
ATOM 2316 O O . PRO A 1 329 ? -8.872 6.658 32.813 1.00 86.81 329 PRO A O 1
ATOM 2319 N N . ALA A 1 330 ? -10.229 8.428 32.871 1.00 81.88 330 ALA A N 1
ATOM 2320 C CA . ALA A 1 330 ? -10.402 8.474 31.417 1.00 81.88 330 ALA A CA 1
ATOM 2321 C C . ALA A 1 330 ? -9.059 8.477 30.659 1.00 81.88 330 ALA A C 1
ATOM 2323 O O . ALA A 1 330 ? -8.914 7.741 29.691 1.00 81.88 330 ALA A O 1
ATOM 2324 N N . ALA A 1 331 ? -8.068 9.214 31.172 1.00 81.06 331 ALA A N 1
ATOM 2325 C CA . ALA A 1 331 ? -6.725 9.324 30.599 1.00 81.06 331 ALA A CA 1
ATOM 2326 C C . ALA A 1 331 ? -5.869 8.044 30.699 1.00 81.06 331 ALA A C 1
ATOM 2328 O O . ALA A 1 331 ? -4.818 7.964 30.075 1.00 81.06 331 ALA A O 1
ATOM 2329 N N . SER A 1 332 ? -6.270 7.043 31.493 1.00 84.50 332 SER A N 1
ATOM 2330 C CA . SER A 1 332 ? -5.540 5.770 31.582 1.00 84.50 332 SER A CA 1
ATOM 2331 C C . SER A 1 332 ? -6.144 4.663 30.723 1.00 84.50 332 SER A C 1
ATOM 2333 O O . SER A 1 332 ? -5.554 3.587 30.639 1.00 84.50 332 SER A O 1
ATOM 2335 N N . ARG A 1 333 ? -7.318 4.884 30.119 1.00 86.31 333 ARG A N 1
ATOM 2336 C CA . ARG A 1 333 ? -7.962 3.885 29.258 1.00 86.31 333 ARG A CA 1
ATOM 2337 C C . ARG A 1 333 ? -7.284 3.907 27.904 1.00 86.31 333 ARG A C 1
ATOM 2339 O O . ARG A 1 333 ? -7.055 4.982 27.368 1.00 86.31 333 ARG A O 1
ATOM 2346 N N . LYS A 1 334 ? -6.930 2.725 27.410 1.00 88.25 334 LYS A N 1
ATOM 2347 C CA . LYS A 1 334 ? -6.108 2.531 26.212 1.00 88.25 334 LYS A CA 1
ATOM 2348 C C . LYS A 1 334 ? -6.577 1.290 25.477 1.00 88.25 334 LYS A C 1
ATOM 2350 O O . LYS A 1 334 ? -7.002 0.329 26.112 1.00 88.25 334 LYS A O 1
ATOM 2355 N N . ILE A 1 335 ? -6.483 1.300 24.160 1.00 91.38 335 ILE A N 1
ATOM 2356 C CA . ILE A 1 335 ? -6.597 0.103 23.325 1.00 91.38 335 ILE A CA 1
ATOM 2357 C C . ILE A 1 335 ? -5.249 -0.038 22.640 1.00 91.38 335 ILE A C 1
ATOM 2359 O O . ILE A 1 335 ? -4.680 0.971 22.246 1.00 91.38 335 ILE A O 1
ATOM 2363 N N . ALA A 1 336 ? -4.719 -1.252 22.569 1.00 90.88 336 ALA A N 1
ATOM 2364 C CA . ALA A 1 336 ? -3.492 -1.527 21.843 1.00 90.88 336 ALA A CA 1
ATOM 2365 C C . ALA A 1 336 ? -3.814 -2.404 20.639 1.00 90.88 336 ALA A C 1
ATOM 2367 O O . ALA A 1 336 ? -4.471 -3.447 20.752 1.00 90.88 336 ALA A O 1
ATOM 2368 N N . MET A 1 337 ? -3.361 -1.955 19.479 1.00 91.19 337 MET A N 1
ATOM 2369 C CA . MET A 1 337 ? -3.534 -2.657 18.220 1.00 91.19 337 MET A CA 1
ATOM 2370 C C . MET A 1 337 ? -2.346 -2.400 17.311 1.00 91.19 337 MET A C 1
ATOM 2372 O O . MET A 1 337 ? -1.628 -1.424 17.502 1.00 91.19 337 MET A O 1
ATOM 2376 N N . ARG A 1 338 ? -2.197 -3.256 16.304 1.00 88.00 338 ARG A N 1
ATOM 2377 C CA . ARG A 1 338 ? -1.179 -3.153 15.265 1.00 88.00 338 ARG A CA 1
ATOM 2378 C C . ARG A 1 338 ? -1.821 -3.185 13.888 1.00 88.00 338 ARG A C 1
ATOM 2380 O O . ARG A 1 338 ? -2.662 -4.043 13.636 1.00 88.00 338 ARG A O 1
ATOM 2387 N N . ILE A 1 339 ? -1.414 -2.289 12.997 1.00 85.06 339 ILE A N 1
ATOM 2388 C CA . ILE A 1 339 ? -1.859 -2.292 11.599 1.00 85.06 339 ILE A CA 1
ATOM 2389 C C . ILE A 1 339 ? -1.040 -3.322 10.808 1.00 85.06 339 ILE A C 1
ATOM 2391 O O . ILE A 1 339 ? 0.186 -3.326 10.872 1.00 85.06 339 ILE A O 1
ATOM 2395 N N . VAL A 1 340 ? -1.720 -4.206 10.079 1.00 79.81 340 VAL A N 1
ATOM 2396 C CA . VAL A 1 340 ? -1.105 -5.212 9.207 1.00 79.81 340 VAL A CA 1
ATOM 2397 C C . VAL A 1 340 ? -0.972 -4.619 7.813 1.00 79.81 340 VAL A C 1
ATOM 2399 O O . VAL A 1 340 ? -1.974 -4.379 7.142 1.00 79.81 340 VAL A O 1
ATOM 2402 N N . CYS A 1 341 ? 0.263 -4.381 7.381 1.00 68.62 341 CYS A N 1
ATOM 2403 C CA . CYS A 1 341 ? 0.551 -3.851 6.046 1.00 68.62 341 CYS A CA 1
ATOM 2404 C C . CYS A 1 341 ? 0.601 -4.940 4.963 1.00 68.62 341 CYS A C 1
ATOM 2406 O O . CYS A 1 341 ? 0.604 -4.623 3.777 1.00 68.62 341 CYS A O 1
ATOM 2408 N N . GLU A 1 342 ? 0.641 -6.217 5.347 1.00 52.09 342 GLU A N 1
ATOM 2409 C CA . GLU A 1 342 ? 0.680 -7.328 4.400 1.00 52.09 342 GLU A CA 1
ATOM 2410 C C . GLU A 1 342 ? -0.712 -7.585 3.812 1.00 52.09 342 GLU A C 1
ATOM 2412 O O . GLU A 1 342 ? -1.613 -8.078 4.488 1.00 52.09 342 GLU A O 1
ATOM 2417 N N . THR A 1 343 ? -0.863 -7.235 2.531 1.00 43.06 343 THR A N 1
ATOM 2418 C CA . THR A 1 343 ? -1.919 -7.677 1.605 1.00 43.06 343 THR A CA 1
ATOM 2419 C C . THR A 1 343 ? -3.331 -7.728 2.199 1.00 43.06 343 THR A C 1
ATOM 2421 O O . THR A 1 343 ? -3.780 -8.759 2.703 1.00 43.06 343 THR A O 1
ATOM 2424 N N . THR A 1 344 ? -4.100 -6.650 2.025 1.00 38.12 344 THR A N 1
ATOM 2425 C CA . THR A 1 344 ? -5.570 -6.686 2.093 1.00 38.12 344 THR A CA 1
ATOM 2426 C C . THR A 1 344 ? -6.125 -7.528 0.940 1.00 38.12 344 THR A C 1
ATOM 2428 O O . THR A 1 344 ? -6.712 -7.024 -0.014 1.00 38.12 344 THR A O 1
ATOM 2431 N N . SER A 1 345 ? -5.921 -8.842 1.006 1.00 33.78 345 SER A N 1
ATOM 2432 C CA . SER A 1 345 ? -6.676 -9.800 0.214 1.00 33.78 345 SER A CA 1
ATOM 2433 C C . SER A 1 345 ? -8.110 -9.798 0.747 1.00 33.78 345 SER A C 1
ATOM 2435 O O . SER A 1 345 ? -8.384 -10.246 1.857 1.00 33.78 345 SER A O 1
ATOM 2437 N N . GLY A 1 346 ? -9.036 -9.221 -0.021 1.00 35.09 346 GLY A N 1
ATOM 2438 C CA . GLY A 1 346 ? -10.464 -9.462 0.191 1.00 35.09 346 GLY A CA 1
ATOM 2439 C C . GLY A 1 346 ? -11.388 -8.262 0.364 1.00 35.09 346 GLY A C 1
ATOM 2440 O O . GLY A 1 346 ? -12.555 -8.493 0.664 1.00 35.09 346 GLY A O 1
ATOM 2441 N N . ALA A 1 347 ? -10.966 -7.016 0.142 1.00 36.41 347 ALA A N 1
ATOM 2442 C CA . ALA A 1 347 ? -11.937 -5.922 0.116 1.00 36.41 347 ALA A CA 1
ATOM 2443 C C . ALA A 1 347 ? -11.616 -4.878 -0.961 1.00 36.41 347 ALA A C 1
ATOM 2445 O O . ALA A 1 347 ? -10.483 -4.440 -1.129 1.00 36.41 347 ALA A O 1
ATOM 2446 N N . ALA A 1 348 ? -12.645 -4.576 -1.743 1.00 35.69 348 ALA A N 1
ATOM 2447 C CA . ALA A 1 348 ? -12.614 -3.868 -3.011 1.00 35.69 348 ALA A CA 1
ATOM 2448 C C . ALA A 1 348 ? -12.589 -2.348 -2.798 1.00 35.69 348 ALA A C 1
ATOM 2450 O O . ALA A 1 348 ? -13.624 -1.886 -2.365 1.00 35.69 348 ALA A O 1
ATOM 2451 N N . GLY A 1 349 ? -11.473 -1.630 -3.036 1.00 35.81 349 GLY A N 1
ATOM 2452 C CA . GLY A 1 349 ? -11.328 -0.279 -3.661 1.00 35.81 349 GLY A CA 1
ATOM 2453 C C . GLY A 1 349 ? -11.594 1.072 -2.952 1.00 35.81 349 GLY A C 1
ATOM 2454 O O . GLY A 1 349 ? -12.670 1.621 -3.079 1.00 35.81 349 GLY A O 1
ATOM 2455 N N . GLY A 1 350 ? -10.582 1.756 -2.415 1.00 37.16 350 GLY A N 1
ATOM 2456 C CA . GLY A 1 350 ? -10.635 3.162 -1.979 1.00 37.16 350 GLY A CA 1
ATOM 2457 C C . GLY A 1 350 ? -10.012 3.391 -0.603 1.00 37.16 350 GLY A C 1
ATOM 2458 O O . GLY A 1 350 ? -10.707 3.423 0.402 1.00 37.16 350 GLY A O 1
ATOM 2459 N N . GLY A 1 351 ? -8.692 3.553 -0.528 1.00 37.41 351 GLY A N 1
ATOM 2460 C CA . GLY A 1 351 ? -8.002 3.774 0.741 1.00 37.41 351 GLY A CA 1
ATOM 2461 C C . GLY A 1 351 ? -6.504 3.971 0.592 1.00 37.41 351 GLY A C 1
ATOM 2462 O O . GLY A 1 351 ? -5.821 3.111 0.041 1.00 37.41 351 GLY A O 1
ATOM 2463 N N . TYR A 1 352 ? -6.012 5.109 1.077 1.00 40.81 352 TYR A N 1
ATOM 2464 C CA . TYR A 1 352 ? -4.614 5.534 1.017 1.00 40.81 352 TYR A CA 1
ATOM 2465 C C . TYR A 1 352 ? -3.726 4.608 1.867 1.00 40.81 352 TYR A C 1
ATOM 2467 O O . TYR A 1 352 ? -3.681 4.739 3.089 1.00 40.81 352 TYR A O 1
ATOM 2475 N N . PHE A 1 353 ? -2.984 3.703 1.229 1.00 44.94 353 PHE A N 1
ATOM 2476 C CA . PHE A 1 353 ? -1.768 3.143 1.814 1.00 44.94 353 PHE A CA 1
ATOM 2477 C C . PHE A 1 353 ? -0.608 3.892 1.199 1.00 44.94 353 PHE A C 1
ATOM 2479 O O . PHE A 1 353 ? -0.370 3.821 -0.005 1.00 44.94 353 PHE A O 1
ATOM 2486 N N . GLY A 1 354 ? 0.029 4.717 2.026 1.00 35.94 354 GLY A N 1
ATOM 2487 C CA . GLY A 1 354 ? 1.122 5.544 1.577 1.00 35.94 354 GLY A CA 1
ATOM 2488 C C . GLY A 1 354 ? 2.214 4.684 0.959 1.00 35.94 354 GLY A C 1
ATOM 2489 O O . GLY A 1 354 ? 2.577 3.643 1.490 1.00 35.94 354 GLY A O 1
ATOM 2490 N N . THR A 1 355 ? 2.792 5.209 -0.100 1.00 34.75 355 THR A N 1
ATOM 2491 C CA . THR A 1 355 ? 4.233 5.264 -0.288 1.00 34.75 355 THR A CA 1
ATOM 2492 C C . THR A 1 355 ? 4.488 6.713 -0.719 1.00 34.75 355 THR A C 1
ATOM 2494 O O . THR A 1 355 ? 3.770 7.276 -1.553 1.00 34.75 355 THR A O 1
ATOM 2497 N N . ARG A 1 356 ? 5.457 7.391 -0.103 1.00 31.47 356 ARG A N 1
ATOM 2498 C CA . ARG A 1 356 ? 6.012 8.652 -0.611 1.00 31.47 356 ARG A CA 1
ATOM 2499 C C . ARG A 1 356 ? 7.419 8.273 -1.051 1.00 31.47 356 ARG A C 1
ATOM 2501 O O . ARG A 1 356 ? 8.225 7.961 -0.186 1.00 31.47 356 ARG A O 1
AT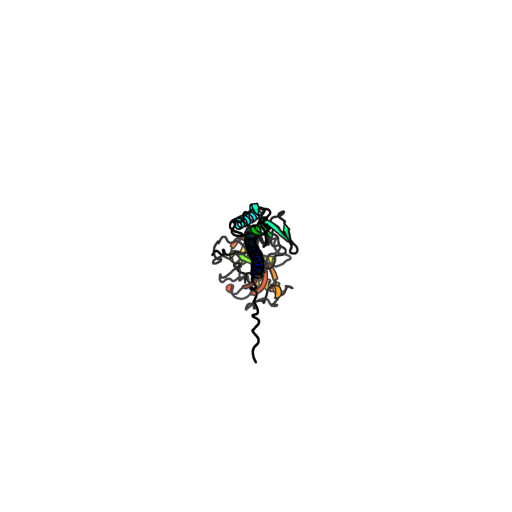OM 2508 N N . VAL A 1 357 ? 7.700 8.241 -2.353 1.00 30.61 357 VAL A N 1
ATOM 2509 C CA . VAL A 1 357 ? 9.093 8.265 -2.817 1.00 30.61 357 VAL A CA 1
ATOM 2510 C C . VAL A 1 357 ? 9.608 9.650 -2.418 1.00 30.61 357 VAL A C 1
ATOM 2512 O O . VAL A 1 357 ? 9.003 10.648 -2.831 1.00 30.61 357 VAL A O 1
ATOM 2515 N N . PRO A 1 358 ? 10.619 9.780 -1.541 1.00 28.00 358 PRO A N 1
ATOM 2516 C CA . PRO A 1 358 ? 11.274 11.067 -1.403 1.00 28.00 358 PRO A CA 1
ATOM 2517 C C . PRO A 1 358 ? 11.874 11.414 -2.770 1.00 28.00 358 PRO A C 1
ATOM 2519 O O . PRO A 1 358 ? 12.453 10.528 -3.397 1.00 28.00 358 PRO A O 1
ATOM 2522 N N . PRO A 1 359 ? 11.785 12.666 -3.249 1.00 30.06 359 PRO A N 1
ATOM 2523 C CA . PRO A 1 359 ? 12.653 13.083 -4.333 1.00 30.06 359 PRO A CA 1
ATOM 2524 C C . PRO A 1 359 ? 14.096 12.938 -3.837 1.00 30.06 359 PRO A C 1
ATOM 2526 O O . PRO A 1 359 ? 14.572 13.758 -3.051 1.00 30.06 359 PRO A O 1
ATOM 2529 N N . GLN A 1 360 ? 14.779 11.869 -4.243 1.00 32.00 360 GLN A N 1
ATOM 2530 C CA . GLN A 1 360 ? 16.232 11.832 -4.204 1.00 32.00 360 GLN A CA 1
ATOM 2531 C C . GLN A 1 360 ? 16.709 12.638 -5.405 1.00 32.00 360 GLN A C 1
ATOM 2533 O O . GLN A 1 360 ? 17.020 12.092 -6.454 1.00 32.00 360 GLN A O 1
ATOM 2538 N N . PHE A 1 361 ? 16.702 13.961 -5.254 1.00 29.33 361 PHE A N 1
ATOM 2539 C CA . PHE A 1 361 ? 17.493 14.822 -6.117 1.00 29.33 361 PHE A CA 1
ATOM 2540 C C . PHE A 1 361 ? 18.822 15.110 -5.423 1.00 29.33 361 PHE A C 1
ATOM 2542 O O . PHE A 1 361 ? 18.859 15.650 -4.311 1.00 29.33 361 PHE A O 1
ATOM 2549 N N . PHE A 1 362 ? 19.882 14.683 -6.109 1.00 35.03 362 PHE A N 1
ATOM 2550 C CA . PHE A 1 362 ? 21.165 15.373 -6.161 1.00 35.03 362 PHE A CA 1
ATOM 2551 C C . PHE A 1 362 ? 20.984 16.802 -6.685 1.00 35.03 362 PHE A C 1
ATOM 2553 O O . PHE A 1 362 ? 20.077 17.018 -7.520 1.00 35.03 362 PHE A O 1
#

Sequence (362 aa):
MQHPASARSRIHPRRRRQGSILIVVAVSLAVLLAVASVAVDGQWFHMAQDELHDASEAAAQAAAVGMDGTSAGLVTAKTRAHAIVEVNEAGGSPLDYEALGGDAAVQLGRIVDGEFVEDVSDPKKAVAVQVTLQDPSFASVTAGSLFGIGESAVAARARALGGGPAGAACPLPIAIPACGLPSVDGSLCNVDVLMSADGNDNGAWANIGMTRPNRPSIVSAMNPSTCGAASDTGDVVSLNNGAIASATSYLAGVIDASTDTWDTATLGTQPAKLPGSAVTKYGHVVKSQLIIFNTTYTGSCSGIKMTGTGYEIAGYATAVVYDAVATGPAASRKIAMRIVCETTSGAAGGGYFGTRVPPQFF

Solvent-accessible surface area (backbone atoms only — not comparable to full-atom values): 18902 Å² total; per-residue (Å²): 132,90,81,86,85,80,83,81,79,78,79,74,81,82,79,82,58,66,67,60,53,53,53,53,51,52,52,51,49,52,52,51,52,52,52,49,27,46,51,52,34,52,53,50,52,50,52,26,35,51,35,33,33,53,38,15,41,53,14,10,43,42,17,13,72,28,27,56,28,38,72,69,18,53,52,43,8,50,54,36,19,49,61,43,34,56,75,34,50,39,76,90,37,74,40,53,52,67,80,29,47,36,77,72,18,55,40,49,5,29,74,57,99,88,38,83,43,81,34,71,89,44,36,31,52,25,30,26,22,37,17,41,41,40,45,73,65,43,66,44,82,50,34,18,84,76,71,69,52,53,58,45,66,45,66,21,68,24,73,20,71,15,6,30,23,15,41,36,64,54,36,41,39,37,31,28,45,56,70,63,53,74,76,55,77,83,65,58,55,69,44,75,44,39,32,34,54,76,76,80,43,47,29,17,35,26,26,81,39,75,53,66,44,46,59,71,59,39,51,32,23,67,33,88,92,54,28,53,78,63,46,46,44,69,38,38,32,3,27,24,44,60,58,51,39,69,44,38,44,47,51,14,50,51,23,52,66,37,89,45,58,70,49,52,88,86,64,38,80,79,78,82,83,60,88,70,44,58,42,80,50,77,54,22,22,41,79,38,35,31,37,25,24,49,64,97,64,95,60,74,64,76,85,64,74,43,53,50,58,71,33,33,26,44,16,41,43,47,27,39,38,55,45,18,20,32,55,79,58,49,59,61,20,37,42,40,32,34,38,55,75,75,71,84,81,85,43,48,6,6,10,88,65,79,73,64,82,72,87,86,69,131